Protein AF-A0AAV5U9U8-F1 (afdb_monomer)

Sequence (286 aa):
IKTISSLRPQLSTPLRLGIDYGYCTLLLTWSTPYCGYFYQDPLYDNTTREVHDLTAGGRFTAFGGRLFASEEHEGSIAKIATHSILPTYFAAYGVFIWCNSTIHRFLNSFHVKLSRKTVALQRRFLIMFIMQSLLPLLVMAPPVIMFLFALTGGYALDTGTFLISFSFWAVPIVQGSVSLSFIMSASTRATPDRSSLGRSTRSIHSTAYATVSLLTWHPSVLYLLLRHPGPLSKVKCAGYICNQTFLAAFVILPNPPFEFLLLCMHQKMVANTESRTRLSERTSKL

pLDDT: mean 70.56, std 18.64, range [29.84, 95.25]

Solvent-accessible surface area (backbone atoms only — not comparable to full-atom values): 16927 Å² total; per-residue (Å²): 139,69,85,61,52,66,81,43,83,84,60,55,69,70,60,33,49,46,59,72,44,42,58,56,51,47,49,43,60,68,31,51,76,59,74,67,46,55,43,74,47,73,65,44,42,52,53,51,30,64,79,64,70,53,63,92,84,65,89,80,84,40,69,44,65,42,63,62,60,46,97,94,38,80,49,17,50,52,53,41,42,62,71,38,50,49,51,50,48,53,50,53,51,49,54,49,53,49,51,52,52,50,52,53,48,52,68,67,66,56,84,63,90,66,53,73,68,57,54,54,51,52,53,52,52,50,52,50,53,51,48,60,61,48,46,45,54,62,52,44,41,60,43,52,53,50,48,53,48,28,64,76,68,71,47,85,53,71,76,55,51,54,55,37,52,50,34,63,63,43,37,62,46,53,44,50,49,56,54,48,54,49,53,54,60,53,59,70,67,72,69,82,86,77,78,95,86,74,78,78,71,66,61,60,58,53,54,50,53,50,53,48,60,56,56,50,74,37,73,65,39,54,48,43,50,73,74,51,75,57,96,66,54,71,67,60,50,50,52,49,52,51,52,51,52,49,51,47,48,67,62,48,60,79,50,43,72,59,54,53,50,50,48,52,53,47,50,64,60,54,76,69,60,85,72,90,69,84,76,79,94,74,87,82,91,128

InterPro domains:
  IPR019421 7TM GPCR, serpentine receptor class d (Srd) [PF10317] (79-184)

Radius of gyration: 24.59 Å; Cα contacts (8 Å, |Δi|>4): 130; chains: 1; bounding box: 67×55×79 Å

Mean predicted aligned error: 13.83 Å

Foldseek 3Di:
DCFPLVVCPPDDPVVSVCVVCVLLVVLCVQLVVLLPLWDWDVVQVVVCCVVVVDDPPDDATDTDAAQAADPVGNRHPVCSCVRRVVVSVVVVVVVVVVRLVVLVCVLVPPPPPDPPVVSVVSVVVSVLVVCLVCVLVVLQVVLVVVVVVCSVVVHDCVVSVVSNVVSVLVSVLVSLLSVLVVVVVVVVPPDDDDDDDDPDPPVVVSVVVSVCVSVCSDVVVVVCCVVPVPPDDPVNNVVVVVVSVVVCCVVDVSVPSPVVSVVVNVCSVVVPDPDPDDDDPDDDDD

Organism: NCBI:txid358040

Structure (mmCIF, N/CA/C/O backbone):
data_AF-A0AAV5U9U8-F1
#
_entry.id   AF-A0AAV5U9U8-F1
#
loop_
_atom_site.group_PDB
_atom_site.id
_atom_site.type_symbol
_atom_site.label_atom_id
_atom_site.label_alt_id
_atom_site.label_comp_id
_atom_site.label_asym_id
_atom_site.label_entity_id
_atom_site.label_seq_id
_atom_site.pdbx_PDB_ins_code
_atom_site.Cartn_x
_atom_site.Cartn_y
_atom_site.Cartn_z
_atom_site.occupancy
_atom_site.B_iso_or_equiv
_atom_site.auth_seq_id
_atom_site.auth_comp_id
_atom_site.auth_asym_id
_atom_site.auth_atom_id
_atom_site.pdbx_PDB_model_num
ATOM 1 N N . ILE A 1 1 ? -10.426 -5.683 11.384 1.00 42.97 1 ILE A N 1
ATOM 2 C CA . ILE A 1 1 ? -11.553 -5.494 10.440 1.00 42.97 1 ILE A CA 1
ATOM 3 C C . ILE A 1 1 ? -12.728 -6.281 11.007 1.00 42.97 1 ILE A C 1
ATOM 5 O O . ILE A 1 1 ? -12.621 -7.487 11.154 1.00 42.97 1 ILE A O 1
ATOM 9 N N . LYS A 1 2 ? -13.754 -5.594 11.513 1.00 44.12 2 LYS A N 1
ATOM 10 C CA . LYS A 1 2 ? -14.931 -6.196 12.178 1.00 44.12 2 LYS A CA 1
ATOM 11 C C . LYS A 1 2 ? -16.198 -5.473 11.692 1.00 44.12 2 LYS A C 1
ATOM 13 O O . LYS A 1 2 ? -17.096 -5.172 12.471 1.00 44.12 2 LYS A O 1
ATOM 18 N N . THR A 1 3 ? -16.185 -5.046 10.429 1.00 52.91 3 THR A N 1
ATOM 19 C CA . THR A 1 3 ? -16.727 -3.730 10.050 1.00 52.91 3 THR A CA 1
ATOM 20 C C . THR A 1 3 ? -18.107 -3.791 9.395 1.00 52.91 3 THR A C 1
ATOM 22 O O . THR A 1 3 ? -18.840 -2.813 9.460 1.00 52.91 3 THR A O 1
ATOM 25 N N . ILE A 1 4 ? -18.512 -4.940 8.847 1.00 54.19 4 ILE A N 1
ATOM 26 C CA . ILE A 1 4 ? -19.865 -5.147 8.289 1.00 54.19 4 ILE A CA 1
ATOM 27 C C . ILE A 1 4 ? -20.434 -6.479 8.771 1.00 54.19 4 ILE A C 1
ATOM 29 O O . ILE A 1 4 ? -21.574 -6.561 9.229 1.00 54.19 4 ILE A O 1
ATOM 33 N N . SER A 1 5 ? -19.601 -7.516 8.770 1.00 49.59 5 SER A N 1
ATOM 34 C CA . SER A 1 5 ? -19.972 -8.855 9.211 1.00 49.59 5 SER A CA 1
ATOM 35 C C . SER A 1 5 ? -20.417 -8.922 10.681 1.00 49.59 5 SER A C 1
ATOM 37 O O . SER A 1 5 ? -21.282 -9.719 11.046 1.00 49.59 5 SER A O 1
ATOM 39 N N . SER A 1 6 ? -19.894 -8.030 11.530 1.00 54.53 6 SER A N 1
ATOM 40 C CA . SER A 1 6 ? -20.273 -7.946 12.944 1.00 54.53 6 SER A CA 1
ATOM 41 C C . SER A 1 6 ? -21.634 -7.280 13.184 1.00 54.53 6 SER A C 1
ATOM 43 O O . SER A 1 6 ? -22.156 -7.398 14.290 1.00 54.53 6 SER A O 1
ATOM 45 N N . LEU A 1 7 ? -22.217 -6.609 12.181 1.00 64.00 7 LEU A N 1
ATOM 46 C CA . LEU A 1 7 ? -23.559 -6.015 12.268 1.00 64.00 7 LEU A CA 1
ATOM 47 C C . LEU A 1 7 ? -24.671 -7.054 12.065 1.00 64.00 7 LEU A C 1
ATOM 49 O O . LEU A 1 7 ? -25.819 -6.796 12.415 1.00 64.00 7 LEU A O 1
ATOM 53 N N . ARG A 1 8 ? -24.343 -8.238 11.530 1.00 78.94 8 ARG A N 1
ATOM 54 C CA . ARG A 1 8 ? -25.281 -9.354 11.353 1.00 78.94 8 ARG A CA 1
ATOM 55 C C . ARG A 1 8 ? -24.775 -10.593 12.093 1.00 78.94 8 ARG A C 1
ATOM 57 O O . ARG A 1 8 ? -24.209 -11.495 11.471 1.00 78.94 8 ARG A O 1
ATOM 64 N N . PRO A 1 9 ? -25.004 -10.682 13.418 1.00 80.69 9 PRO A N 1
ATOM 65 C CA . PRO A 1 9 ? -24.533 -11.800 14.235 1.00 80.69 9 PRO A CA 1
ATOM 66 C C . PRO A 1 9 ? -25.142 -13.159 13.845 1.00 80.69 9 PRO A C 1
ATOM 68 O O . PRO A 1 9 ? -24.692 -14.180 14.352 1.00 80.69 9 PRO A O 1
ATOM 71 N N . GLN A 1 10 ? -26.120 -13.184 12.938 1.00 92.19 10 GLN A N 1
ATOM 72 C CA . GLN A 1 10 ? -26.744 -14.400 12.415 1.00 92.19 10 GLN A CA 1
ATOM 73 C C . GLN A 1 10 ? -25.951 -15.064 11.275 1.00 92.19 10 GLN A C 1
ATOM 75 O O . GLN A 1 10 ? -26.189 -16.227 10.971 1.00 92.19 10 GLN A O 1
ATOM 80 N N . LEU A 1 11 ? -25.003 -14.366 10.634 1.00 89.94 11 LEU A N 1
ATOM 81 C CA . LEU A 1 11 ? -24.208 -14.953 9.546 1.00 89.94 11 LEU A CA 1
ATOM 82 C C . LEU A 1 11 ? -23.164 -15.931 10.098 1.00 89.94 11 LEU A C 1
ATOM 84 O O . LEU A 1 11 ? -22.545 -15.647 11.127 1.00 89.94 11 LEU A O 1
ATOM 88 N N . SER A 1 12 ? -22.908 -17.033 9.392 1.00 91.88 12 SER A N 1
ATOM 89 C CA . SER A 1 12 ? -21.844 -17.979 9.744 1.00 91.88 12 SER A CA 1
ATOM 90 C C . SER A 1 12 ? -20.456 -17.332 9.612 1.00 91.88 12 SER A C 1
ATOM 92 O O . SER A 1 12 ? -20.227 -16.490 8.743 1.00 91.88 12 SER A O 1
ATOM 94 N N . THR A 1 13 ? -19.505 -17.714 10.471 1.00 83.44 13 THR A N 1
ATOM 95 C CA . THR A 1 13 ? -18.114 -17.220 10.436 1.00 83.44 13 THR A CA 1
ATOM 96 C C . THR A 1 13 ? -17.454 -17.271 9.048 1.00 83.44 13 THR A C 1
ATOM 98 O O . THR A 1 13 ? -16.876 -16.255 8.662 1.00 83.44 13 THR A O 1
ATOM 101 N N . PRO A 1 14 ? -17.538 -18.364 8.258 1.00 88.44 14 PRO A N 1
ATOM 102 C CA . PRO A 1 14 ? -16.927 -18.387 6.926 1.00 88.44 14 PRO A CA 1
ATOM 103 C C . PRO A 1 14 ? -17.538 -17.350 5.979 1.00 88.44 14 PRO A C 1
ATOM 105 O O . PRO A 1 14 ? -16.803 -16.691 5.253 1.00 88.44 14 PRO A O 1
ATOM 108 N N . LEU A 1 15 ? -18.855 -17.126 6.035 1.00 88.06 15 LEU A N 1
ATOM 109 C CA . LEU A 1 15 ? -19.512 -16.104 5.218 1.00 88.06 15 LEU A CA 1
ATOM 110 C C . LEU A 1 15 ? -19.075 -14.689 5.621 1.00 88.06 15 LEU A C 1
ATOM 112 O O . LEU A 1 15 ? -18.884 -13.831 4.766 1.00 88.06 15 LEU A O 1
ATOM 116 N N . ARG A 1 16 ? -18.862 -14.448 6.919 1.00 80.31 16 ARG A N 1
ATOM 117 C CA . ARG A 1 16 ? -18.324 -13.176 7.425 1.00 80.31 16 ARG A CA 1
ATOM 118 C C . ARG A 1 16 ? -16.929 -12.890 6.887 1.00 80.31 16 ARG A C 1
ATOM 120 O O . ARG A 1 16 ? -16.697 -11.795 6.391 1.00 80.31 16 ARG A O 1
ATOM 127 N N . LEU A 1 17 ? -16.041 -13.882 6.948 1.00 79.69 17 LEU A N 1
ATOM 128 C CA . LEU A 1 17 ? -14.698 -13.779 6.378 1.00 79.69 17 LEU A CA 1
ATOM 129 C C . LEU A 1 17 ? -14.765 -13.604 4.856 1.00 79.69 17 LEU A C 1
ATOM 131 O O . LEU A 1 17 ? -14.063 -12.760 4.318 1.00 79.69 17 LEU A O 1
ATOM 135 N N . GLY A 1 18 ? -15.654 -14.329 4.175 1.00 86.62 18 GLY A N 1
ATOM 136 C CA . GLY A 1 18 ? -15.880 -14.181 2.738 1.00 86.62 18 GLY A CA 1
ATOM 137 C C . GLY A 1 18 ? -16.312 -12.769 2.343 1.00 86.62 18 GLY A C 1
ATOM 138 O O . GLY A 1 18 ? -15.828 -12.249 1.348 1.00 86.62 18 GLY A O 1
ATOM 139 N N . ILE A 1 19 ? -17.156 -12.108 3.139 1.00 83.81 19 ILE A N 1
ATOM 140 C CA . ILE A 1 19 ? -17.537 -10.705 2.911 1.00 83.81 19 ILE A CA 1
ATOM 141 C C . ILE A 1 19 ? -16.367 -9.763 3.219 1.00 83.81 19 ILE A C 1
ATOM 143 O O . ILE A 1 19 ? -16.067 -8.881 2.416 1.00 83.81 19 ILE A O 1
ATOM 147 N N . ASP A 1 20 ? -15.706 -9.948 4.365 1.00 76.94 20 ASP A N 1
ATOM 148 C CA . ASP A 1 20 ? -14.641 -9.052 4.823 1.00 76.94 20 ASP A CA 1
ATOM 149 C C . ASP A 1 20 ? -13.403 -9.109 3.898 1.00 76.94 20 ASP A C 1
ATOM 151 O O . ASP A 1 20 ? -12.783 -8.076 3.653 1.00 76.94 20 ASP A O 1
ATOM 155 N N . TYR A 1 21 ? -13.067 -10.282 3.344 1.00 82.12 21 TYR A N 1
ATOM 156 C CA . TYR A 1 21 ? -11.933 -10.472 2.427 1.00 82.12 21 TYR A CA 1
ATOM 157 C C . TYR A 1 21 ? -12.318 -10.488 0.947 1.00 82.12 21 TYR A C 1
ATOM 159 O O . TYR A 1 21 ? -11.464 -10.216 0.106 1.00 82.12 21 TYR A O 1
ATOM 167 N N . GLY A 1 22 ? -13.579 -10.760 0.605 1.00 87.25 22 GLY A N 1
ATOM 168 C CA . GLY A 1 22 ? -14.026 -10.874 -0.786 1.00 87.25 22 GLY A CA 1
ATOM 169 C C . GLY A 1 22 ? -13.793 -9.596 -1.583 1.00 87.25 22 GLY A C 1
ATOM 170 O O . GLY A 1 22 ? -13.413 -9.658 -2.748 1.00 87.25 22 GLY A O 1
ATOM 171 N N . TYR A 1 23 ? -13.916 -8.437 -0.933 1.00 83.94 23 TYR A N 1
ATOM 172 C CA . TYR A 1 23 ? -13.560 -7.155 -1.533 1.00 83.94 23 TYR A CA 1
ATOM 173 C C . TYR A 1 23 ? -12.066 -7.071 -1.897 1.00 83.94 23 TYR A C 1
ATOM 175 O O . TYR A 1 23 ? -11.726 -6.712 -3.021 1.00 83.94 23 TYR A O 1
ATOM 183 N N . CYS A 1 24 ? -11.167 -7.466 -0.989 1.00 81.44 24 CYS A N 1
ATOM 184 C CA . CYS A 1 24 ? -9.727 -7.504 -1.258 1.00 81.44 24 CYS A CA 1
ATOM 185 C C . CYS A 1 24 ? -9.387 -8.503 -2.373 1.00 81.44 24 CYS A C 1
ATOM 187 O O . CYS A 1 24 ? -8.605 -8.182 -3.265 1.00 81.44 24 CYS A O 1
ATOM 189 N N . THR A 1 25 ? -10.003 -9.689 -2.362 1.00 86.06 25 THR A N 1
ATOM 190 C CA . THR A 1 25 ? -9.836 -10.694 -3.421 1.00 86.06 25 THR A CA 1
ATOM 191 C C . THR A 1 25 ? -10.305 -10.168 -4.774 1.00 86.06 25 THR A C 1
ATOM 193 O O . THR A 1 25 ? -9.630 -10.397 -5.776 1.00 86.06 25 THR A O 1
ATOM 196 N N . LEU A 1 26 ? -11.415 -9.428 -4.819 1.00 89.62 26 LEU A N 1
ATOM 197 C CA . LEU A 1 26 ? -11.916 -8.805 -6.042 1.00 89.62 26 LEU A CA 1
ATOM 198 C C . LEU A 1 26 ? -10.941 -7.748 -6.575 1.00 89.62 26 LEU A C 1
ATOM 200 O O . LEU A 1 26 ? -10.617 -7.784 -7.758 1.00 89.62 26 LEU A O 1
ATOM 204 N N . LEU A 1 27 ? -10.411 -6.868 -5.718 1.00 84.94 27 LEU A N 1
ATOM 205 C CA . LEU A 1 27 ? -9.400 -5.882 -6.127 1.00 84.94 27 LEU A CA 1
ATOM 206 C C . LEU A 1 27 ? -8.096 -6.540 -6.608 1.00 84.94 27 LEU A C 1
ATOM 208 O O . LEU A 1 27 ? -7.496 -6.080 -7.581 1.00 84.94 27 LEU A O 1
ATOM 212 N N . LEU A 1 28 ? -7.660 -7.623 -5.959 1.00 84.94 28 LEU A N 1
ATOM 213 C CA . LEU A 1 28 ? -6.491 -8.394 -6.387 1.00 84.94 28 LEU A CA 1
ATOM 214 C C . LEU A 1 28 ? -6.734 -9.054 -7.748 1.00 84.94 28 LEU A C 1
ATOM 216 O O . LEU A 1 28 ? -5.913 -8.928 -8.653 1.00 84.94 28 LEU A O 1
ATOM 220 N N . THR A 1 29 ? -7.884 -9.705 -7.916 1.00 88.94 29 THR A N 1
ATOM 221 C CA . THR A 1 29 ? -8.264 -10.352 -9.180 1.00 88.94 29 THR A CA 1
ATOM 222 C C . THR A 1 29 ? -8.342 -9.321 -10.305 1.00 88.94 29 THR A C 1
ATOM 224 O O . THR A 1 29 ? -7.793 -9.548 -11.378 1.00 88.94 29 THR A O 1
ATOM 227 N N . TRP A 1 30 ? -8.924 -8.147 -10.035 1.00 90.19 30 TRP A N 1
ATOM 228 C CA . TRP A 1 30 ? -8.962 -7.013 -10.963 1.00 90.19 30 TRP A CA 1
ATOM 229 C C . TRP A 1 30 ? -7.566 -6.537 -11.376 1.00 90.19 30 TRP A C 1
ATOM 231 O O . TRP A 1 30 ? -7.348 -6.183 -12.529 1.00 90.19 30 TRP A O 1
ATOM 241 N N . SER A 1 31 ? -6.614 -6.537 -10.442 1.00 87.25 31 SER A N 1
ATOM 242 C CA . SER A 1 31 ? -5.252 -6.049 -10.684 1.00 87.25 31 SER A CA 1
ATOM 243 C C . SER A 1 31 ? -4.338 -7.085 -11.346 1.00 87.25 31 SER A C 1
ATOM 245 O O . SER A 1 31 ? -3.312 -6.730 -11.919 1.00 87.25 31 SER A O 1
ATOM 247 N N . THR A 1 32 ? -4.697 -8.369 -11.283 1.00 89.19 32 THR A N 1
ATOM 248 C CA . THR A 1 32 ? -3.859 -9.488 -11.745 1.00 89.19 32 THR A CA 1
ATOM 249 C C . THR A 1 32 ? -3.438 -9.382 -13.219 1.00 89.19 32 THR A C 1
ATOM 251 O O . THR A 1 32 ? -2.259 -9.610 -13.497 1.00 89.19 32 THR A O 1
ATOM 254 N N . PRO A 1 33 ? -4.310 -8.986 -14.171 1.00 91.12 33 PRO A N 1
ATOM 255 C CA . PRO A 1 33 ? -3.914 -8.830 -15.573 1.00 91.12 33 PRO A CA 1
ATOM 256 C C . PRO A 1 33 ? -2.782 -7.814 -15.787 1.00 91.12 33 PRO A C 1
ATOM 258 O O . PRO A 1 33 ? -2.005 -7.947 -16.729 1.00 91.12 33 PRO A O 1
ATOM 261 N N . TYR A 1 34 ? -2.649 -6.824 -14.900 1.00 87.25 34 TYR A N 1
ATOM 262 C CA . TYR A 1 34 ? -1.640 -5.771 -15.014 1.00 87.25 34 TYR A CA 1
ATOM 263 C C . TYR A 1 34 ? -0.255 -6.206 -14.518 1.00 87.25 34 TYR A C 1
ATOM 265 O O . TYR A 1 34 ? 0.740 -5.563 -14.847 1.00 87.25 34 TYR A O 1
ATOM 273 N N . CYS A 1 35 ? -0.152 -7.325 -13.791 1.00 81.69 35 CYS A N 1
ATOM 274 C CA . CYS A 1 35 ? 1.134 -7.864 -13.336 1.00 81.69 35 CYS A CA 1
ATOM 275 C C . CYS A 1 35 ? 2.045 -8.290 -14.501 1.00 81.69 35 CYS A C 1
ATOM 277 O O . CYS A 1 35 ? 3.265 -8.305 -14.352 1.00 81.69 35 CYS A O 1
ATOM 279 N N . GLY A 1 36 ? 1.463 -8.621 -15.659 1.00 85.56 36 GLY A N 1
ATOM 280 C CA . GLY A 1 36 ? 2.187 -9.040 -16.862 1.00 85.56 36 GLY A CA 1
ATOM 281 C C . GLY A 1 36 ? 2.567 -7.909 -17.820 1.00 85.56 36 GLY A C 1
ATOM 282 O O . GLY A 1 36 ? 3.037 -8.197 -18.912 1.00 85.56 36 GLY A O 1
ATOM 283 N N . TYR A 1 37 ? 2.345 -6.639 -17.463 1.00 85.75 37 TYR A N 1
ATOM 284 C CA . TYR A 1 37 ? 2.558 -5.515 -18.390 1.00 85.75 37 TYR A CA 1
ATOM 285 C C . TYR A 1 37 ? 4.031 -5.169 -18.635 1.00 85.75 37 TYR A C 1
ATOM 287 O O . TYR A 1 37 ? 4.329 -4.418 -19.563 1.00 85.75 37 TYR A O 1
ATOM 295 N N . PHE A 1 38 ? 4.949 -5.685 -17.817 1.00 88.44 38 PHE A N 1
ATOM 296 C CA . PHE A 1 38 ? 6.374 -5.499 -18.058 1.00 88.44 38 PHE A CA 1
ATOM 297 C C . PHE A 1 38 ? 6.852 -6.456 -19.138 1.00 88.44 38 PHE A C 1
ATOM 299 O O . PHE A 1 38 ? 6.604 -7.660 -19.072 1.00 88.44 38 PHE A O 1
ATOM 306 N N . TYR A 1 39 ? 7.595 -5.921 -20.093 1.00 91.69 39 TYR A N 1
ATOM 307 C CA . TYR A 1 39 ? 8.111 -6.664 -21.230 1.00 91.69 39 TYR A CA 1
ATOM 308 C C . TYR A 1 39 ? 9.620 -6.458 -21.362 1.00 91.69 39 TYR A C 1
ATOM 310 O O . TYR A 1 39 ? 10.211 -5.583 -20.721 1.00 91.69 39 TYR A O 1
ATOM 318 N N . GLN A 1 40 ? 10.250 -7.321 -22.151 1.00 94.19 40 GLN A N 1
ATOM 319 C CA . GLN A 1 40 ? 11.672 -7.238 -22.454 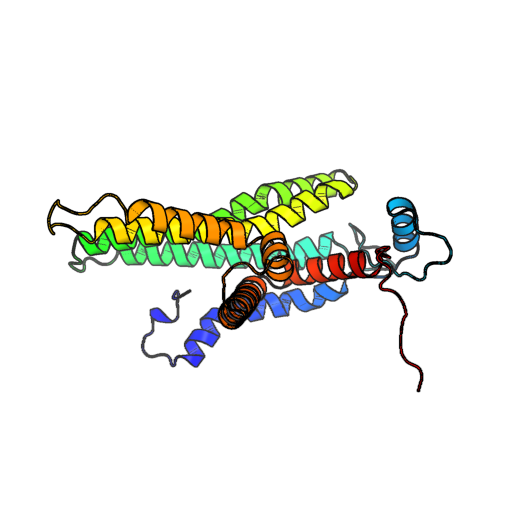1.00 94.19 40 GLN A CA 1
ATOM 320 C C . GLN A 1 40 ? 11.883 -6.351 -23.685 1.00 94.19 40 GLN A C 1
ATOM 322 O O . GLN A 1 40 ? 11.200 -6.525 -24.690 1.00 94.19 40 GLN A O 1
ATOM 327 N N . ASP A 1 41 ? 12.847 -5.437 -23.613 1.00 92.50 41 ASP A N 1
ATOM 328 C CA . ASP A 1 41 ? 13.249 -4.544 -24.705 1.00 92.50 41 ASP A CA 1
ATOM 329 C C . ASP A 1 41 ? 14.779 -4.374 -24.627 1.00 92.50 41 ASP A C 1
ATOM 331 O O . ASP A 1 41 ? 15.292 -4.148 -23.522 1.00 92.50 41 ASP A O 1
ATOM 335 N N . PRO A 1 42 ? 15.528 -4.468 -25.744 1.00 94.06 42 PRO A N 1
ATOM 336 C CA . PRO A 1 42 ? 16.971 -4.217 -25.755 1.00 94.06 42 PRO A CA 1
ATOM 337 C C . PRO A 1 42 ? 17.367 -2.860 -25.160 1.00 94.06 42 PRO A C 1
ATOM 339 O O . PRO A 1 42 ? 18.460 -2.728 -24.609 1.00 94.06 42 PRO A O 1
ATOM 342 N N . LEU A 1 43 ? 16.484 -1.856 -25.227 1.00 92.19 43 LEU A N 1
ATOM 343 C CA . LEU A 1 43 ? 16.685 -0.564 -24.576 1.00 92.19 43 LEU A CA 1
ATOM 344 C C . LEU A 1 43 ? 16.865 -0.730 -23.062 1.00 92.19 43 LEU A C 1
ATOM 346 O O . LEU A 1 43 ? 17.789 -0.156 -22.493 1.00 92.19 43 LEU A O 1
ATOM 350 N N . TYR A 1 44 ? 16.028 -1.548 -22.418 1.00 91.19 44 TYR A N 1
ATOM 351 C CA . TYR A 1 44 ? 16.121 -1.801 -20.980 1.00 91.19 44 TYR A CA 1
ATOM 352 C C . TYR A 1 44 ? 17.400 -2.549 -20.625 1.00 91.19 44 TYR A C 1
ATOM 354 O O . TYR A 1 44 ? 18.026 -2.228 -19.615 1.00 91.19 44 TYR A O 1
ATOM 362 N N . ASP A 1 45 ? 17.818 -3.503 -21.458 1.00 91.31 45 ASP A N 1
ATOM 363 C CA . ASP A 1 45 ? 19.079 -4.215 -21.259 1.00 91.31 45 ASP A CA 1
ATOM 364 C C . ASP A 1 45 ? 20.275 -3.253 -21.350 1.00 91.31 45 ASP A C 1
ATOM 366 O O . ASP A 1 45 ? 21.159 -3.275 -20.490 1.00 91.31 45 ASP A O 1
ATOM 370 N N . ASN A 1 46 ? 20.286 -2.356 -22.338 1.00 92.06 46 ASN A N 1
ATOM 371 C CA . ASN A 1 46 ? 21.355 -1.371 -22.510 1.00 92.06 46 ASN A CA 1
ATOM 372 C C . ASN A 1 46 ? 21.403 -0.363 -21.357 1.00 92.06 46 ASN A C 1
ATOM 374 O O . ASN A 1 46 ? 22.469 -0.161 -20.778 1.00 92.06 46 ASN A O 1
ATOM 378 N N . THR A 1 47 ? 20.258 0.199 -20.959 1.00 87.06 47 THR A N 1
ATOM 379 C CA . THR A 1 47 ? 20.182 1.109 -19.805 1.00 87.06 47 THR A CA 1
ATOM 380 C C . THR A 1 47 ? 20.616 0.410 -18.518 1.00 87.06 47 THR A C 1
ATOM 382 O O . THR A 1 47 ? 21.364 0.978 -17.731 1.00 87.06 47 THR A O 1
ATOM 385 N N . THR A 1 48 ? 20.216 -0.847 -18.309 1.00 86.69 48 THR A N 1
ATOM 386 C CA . THR A 1 48 ? 20.621 -1.619 -17.123 1.00 86.69 48 THR A CA 1
ATOM 387 C C . THR A 1 48 ? 22.130 -1.880 -17.119 1.00 86.69 48 THR A C 1
ATOM 389 O O . THR A 1 48 ? 22.758 -1.756 -16.070 1.00 86.69 48 THR A O 1
ATOM 392 N N . ARG A 1 49 ? 22.736 -2.200 -18.274 1.00 88.94 49 ARG A N 1
ATOM 393 C CA . ARG A 1 49 ? 24.201 -2.350 -18.404 1.00 88.94 49 ARG A CA 1
ATOM 394 C C . ARG A 1 49 ? 24.935 -1.076 -18.041 1.00 88.94 49 ARG A C 1
ATOM 396 O O . ARG A 1 49 ? 25.907 -1.152 -17.301 1.00 88.94 49 ARG A O 1
ATOM 403 N N . GLU A 1 50 ? 24.471 0.052 -18.563 1.00 88.62 50 GLU A N 1
ATOM 404 C CA . GLU A 1 50 ? 25.088 1.357 -18.343 1.00 88.62 50 GLU A CA 1
ATOM 405 C C . GLU A 1 50 ? 24.986 1.784 -16.874 1.00 88.62 50 GLU A C 1
ATOM 407 O O . GLU A 1 50 ? 25.994 2.111 -16.255 1.00 88.62 50 GLU A O 1
ATOM 412 N N . VAL A 1 51 ? 23.790 1.705 -16.284 1.00 82.88 51 VAL A N 1
ATOM 413 C CA . VAL A 1 51 ? 23.536 2.143 -14.901 1.00 82.88 51 VAL A CA 1
ATOM 414 C C . VAL A 1 51 ? 24.254 1.265 -13.872 1.00 82.88 51 VAL A C 1
ATOM 416 O O . VAL A 1 51 ? 24.702 1.765 -12.840 1.00 82.88 51 VAL A O 1
ATOM 419 N N . HIS A 1 52 ? 24.365 -0.040 -14.127 1.00 84.94 52 HIS A N 1
ATOM 420 C CA . HIS A 1 52 ? 24.963 -0.993 -13.188 1.00 84.94 52 HIS A CA 1
ATOM 421 C C . HIS A 1 52 ? 26.399 -1.408 -13.536 1.00 84.94 52 HIS A C 1
ATOM 423 O O . HIS A 1 52 ? 26.931 -2.296 -12.870 1.00 84.94 52 HIS A O 1
ATOM 429 N N . ASP A 1 53 ? 27.015 -0.791 -14.550 1.00 91.38 53 ASP A N 1
ATOM 430 C CA . ASP A 1 53 ? 28.365 -1.110 -15.044 1.00 91.38 53 ASP A CA 1
ATOM 431 C C . ASP A 1 53 ? 28.571 -2.625 -15.272 1.00 91.38 53 ASP A C 1
ATOM 433 O O . ASP A 1 53 ? 29.538 -3.251 -14.828 1.00 91.38 53 ASP A O 1
ATOM 437 N N . LEU A 1 54 ? 27.585 -3.267 -15.914 1.00 91.44 54 LEU A N 1
ATOM 438 C CA . LEU A 1 54 ? 27.594 -4.718 -16.111 1.00 91.44 54 LEU A CA 1
ATOM 439 C C . LEU A 1 54 ? 28.558 -5.106 -17.235 1.00 91.44 54 LEU A C 1
ATOM 441 O O . LEU A 1 54 ? 28.453 -4.636 -18.370 1.00 91.44 54 LEU A O 1
ATOM 445 N N . THR A 1 55 ? 29.457 -6.050 -16.945 1.00 93.00 55 THR A N 1
ATOM 446 C CA . THR A 1 55 ? 30.387 -6.587 -17.949 1.00 93.00 55 THR A CA 1
ATOM 447 C C . THR A 1 55 ? 29.654 -7.237 -19.129 1.00 93.00 55 THR A C 1
ATOM 449 O O . THR A 1 55 ? 28.647 -7.930 -18.968 1.00 93.00 55 THR A O 1
ATOM 452 N N . ALA A 1 56 ? 30.197 -7.068 -20.340 1.00 86.88 56 ALA A N 1
ATOM 453 C CA . ALA A 1 56 ? 29.553 -7.492 -21.587 1.00 86.88 56 ALA A CA 1
ATOM 454 C C . ALA A 1 56 ? 29.243 -9.004 -21.683 1.00 86.88 56 ALA A C 1
ATOM 456 O O . ALA A 1 56 ? 28.395 -9.394 -22.485 1.00 86.88 56 ALA A O 1
ATOM 457 N N . GLY A 1 57 ? 29.908 -9.840 -20.874 1.00 91.81 57 GLY A N 1
ATOM 458 C CA . GLY A 1 57 ? 29.736 -11.296 -20.852 1.00 91.81 57 GLY A CA 1
ATOM 459 C C . GLY A 1 57 ? 28.635 -11.819 -19.920 1.00 91.81 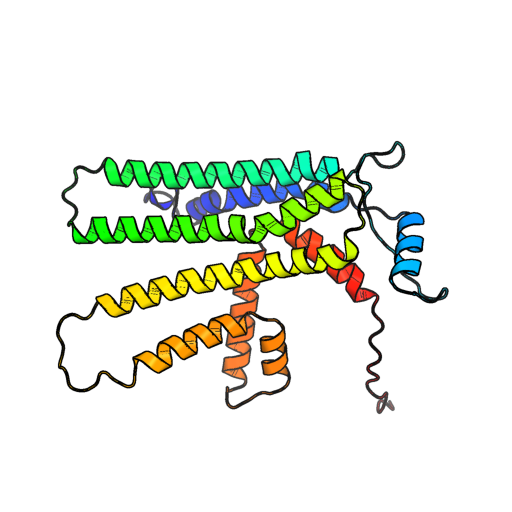57 GLY A C 1
ATOM 460 O O . GLY A 1 57 ? 28.315 -13.006 -19.983 1.00 91.81 57 GLY A O 1
ATOM 461 N N . GLY A 1 58 ? 28.048 -10.974 -19.067 1.00 90.31 58 GLY A N 1
ATOM 462 C CA . GLY A 1 58 ? 26.978 -11.381 -18.154 1.00 90.31 58 GLY A CA 1
ATOM 463 C C . GLY A 1 58 ? 25.664 -11.649 -18.891 1.00 90.31 58 GLY A C 1
ATOM 464 O O . GLY A 1 58 ? 25.171 -10.796 -19.631 1.00 90.31 58 GLY A O 1
ATOM 465 N N . ARG A 1 59 ? 25.067 -12.830 -18.683 1.00 91.38 59 ARG A N 1
ATOM 466 C CA . ARG A 1 59 ? 23.693 -13.106 -19.128 1.00 91.38 59 ARG A CA 1
ATOM 467 C C . ARG A 1 59 ? 22.724 -12.512 -18.114 1.00 91.38 59 ARG A C 1
ATOM 469 O O . ARG A 1 59 ? 22.599 -13.042 -17.017 1.00 91.38 59 ARG A O 1
ATOM 476 N N . PHE A 1 60 ? 22.018 -11.457 -18.496 1.00 91.31 60 PHE A N 1
ATOM 477 C CA . PHE A 1 60 ? 20.890 -10.932 -17.734 1.00 91.31 60 PHE A CA 1
ATOM 478 C C . PHE A 1 60 ? 19.768 -10.522 -18.694 1.00 91.31 60 PHE A C 1
ATOM 480 O O . PHE A 1 60 ? 19.979 -10.411 -19.903 1.00 91.31 60 PHE A O 1
ATOM 487 N N . THR A 1 61 ? 18.572 -10.330 -18.146 1.00 92.44 61 THR A N 1
ATOM 488 C CA . THR A 1 61 ? 17.399 -9.874 -18.892 1.00 92.44 61 THR A CA 1
ATOM 489 C C . THR A 1 61 ? 16.650 -8.847 -18.061 1.00 92.44 61 THR A C 1
ATOM 491 O O . THR A 1 61 ? 16.178 -9.160 -16.963 1.00 92.44 61 THR A O 1
ATOM 494 N N . ALA A 1 62 ? 16.547 -7.630 -18.577 1.00 90.50 62 ALA A N 1
ATOM 495 C CA . ALA A 1 62 ? 15.792 -6.547 -17.983 1.00 90.50 62 ALA A CA 1
ATOM 496 C C . ALA A 1 62 ? 14.347 -6.557 -18.495 1.00 90.50 62 ALA A C 1
ATOM 498 O O . ALA A 1 62 ? 14.066 -6.776 -19.673 1.00 90.50 62 ALA A O 1
ATOM 499 N N . PHE A 1 63 ? 13.419 -6.304 -17.576 1.00 91.62 63 PHE A N 1
ATOM 500 C CA . PHE A 1 63 ? 12.010 -6.097 -17.883 1.00 91.62 63 PHE A CA 1
ATOM 501 C C . PHE A 1 63 ? 11.645 -4.675 -17.481 1.00 91.62 63 PHE A C 1
ATOM 503 O O . PHE A 1 63 ? 11.962 -4.249 -16.370 1.00 91.62 63 PHE A O 1
ATOM 510 N N . GLY A 1 64 ? 10.964 -3.964 -18.368 1.00 88.75 64 GLY A N 1
ATOM 511 C CA . GLY A 1 64 ? 10.562 -2.582 -18.157 1.00 88.75 64 GLY A CA 1
ATOM 512 C C . GLY A 1 64 ? 9.168 -2.310 -18.702 1.00 88.75 64 GLY A C 1
ATOM 513 O O . GLY A 1 64 ? 8.468 -3.209 -19.168 1.00 88.75 64 GLY A O 1
ATOM 514 N N . GLY A 1 65 ? 8.740 -1.060 -18.580 1.00 89.12 65 GLY A N 1
ATOM 515 C CA . GLY A 1 65 ? 7.499 -0.577 -19.167 1.00 89.12 65 GLY A CA 1
ATOM 516 C C . GLY A 1 65 ? 7.671 0.867 -19.615 1.00 89.12 65 GLY A C 1
ATOM 517 O O . GLY A 1 65 ? 8.360 1.651 -18.959 1.00 89.12 65 GLY A O 1
ATOM 518 N N . ARG A 1 66 ? 7.065 1.228 -20.747 1.00 88.31 66 ARG A N 1
ATOM 519 C CA . ARG A 1 66 ? 7.053 2.611 -21.238 1.00 88.31 66 ARG A CA 1
ATOM 520 C C . ARG A 1 66 ? 5.983 3.425 -20.523 1.00 88.31 66 ARG A C 1
ATOM 522 O O . ARG A 1 66 ? 4.948 2.899 -20.108 1.00 88.31 66 ARG A O 1
ATOM 529 N N . LEU A 1 67 ? 6.231 4.728 -20.393 1.00 86.06 67 LEU A N 1
ATOM 530 C CA . LEU A 1 67 ? 5.276 5.650 -19.782 1.00 86.06 67 LEU A CA 1
ATOM 531 C C . LEU A 1 67 ? 3.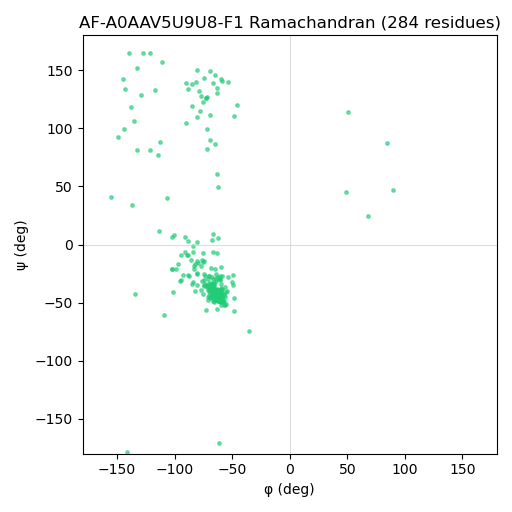942 5.657 -20.541 1.00 86.06 67 LEU A C 1
ATOM 533 O O . LEU A 1 67 ? 2.883 5.481 -19.937 1.00 86.06 67 LEU A O 1
ATOM 537 N N . PHE A 1 68 ? 4.021 5.796 -21.863 1.00 90.88 68 PHE A N 1
ATOM 538 C CA . PHE A 1 68 ? 2.891 5.762 -22.786 1.00 90.88 68 PHE A CA 1
ATOM 539 C C . PHE A 1 68 ? 2.938 4.501 -23.647 1.00 90.88 68 PHE A C 1
ATOM 541 O O . PHE A 1 68 ? 3.993 3.884 -23.795 1.00 90.88 68 PHE A O 1
ATOM 548 N N . ALA A 1 69 ? 1.780 4.103 -24.173 1.00 92.62 69 ALA A N 1
ATOM 549 C CA . ALA A 1 69 ? 1.686 2.938 -25.046 1.00 92.62 69 ALA A CA 1
ATOM 550 C C . ALA A 1 69 ? 2.378 3.228 -26.386 1.00 92.62 69 ALA A C 1
ATOM 552 O O . ALA A 1 69 ? 2.382 4.370 -26.848 1.00 92.62 69 ALA A O 1
ATOM 553 N N . SER A 1 70 ? 2.940 2.195 -27.006 1.00 93.44 70 SER A N 1
ATOM 554 C CA . SER A 1 70 ? 3.479 2.241 -28.369 1.00 93.44 70 SER A CA 1
ATOM 555 C C . SER A 1 70 ? 2.782 1.209 -29.250 1.00 93.44 70 SER A C 1
ATOM 557 O O . SER A 1 70 ? 2.146 0.296 -28.732 1.00 93.44 70 SER A O 1
ATOM 559 N N . GLU A 1 71 ? 2.921 1.318 -30.573 1.00 95.25 71 GLU A N 1
ATOM 560 C CA . GLU A 1 71 ? 2.296 0.372 -31.516 1.00 95.25 71 GLU A CA 1
ATOM 561 C C . GLU A 1 71 ? 2.704 -1.086 -31.247 1.00 95.25 71 GLU A C 1
ATOM 563 O O . GLU A 1 71 ? 1.875 -1.986 -31.321 1.00 95.25 71 GLU A O 1
ATOM 568 N N . GLU A 1 72 ? 3.958 -1.312 -30.845 1.00 94.19 72 GLU A N 1
ATOM 569 C CA . GLU A 1 72 ? 4.482 -2.642 -30.497 1.00 94.19 72 GLU A CA 1
ATOM 570 C C . GLU A 1 72 ? 3.986 -3.156 -29.134 1.00 94.19 72 GLU A C 1
ATOM 572 O O . GLU A 1 72 ? 3.929 -4.363 -28.896 1.00 94.19 72 GLU A O 1
ATOM 577 N N . HIS A 1 73 ? 3.627 -2.246 -28.222 1.00 91.31 73 HIS A N 1
ATOM 578 C CA . HIS A 1 73 ? 3.331 -2.559 -26.826 1.00 91.31 73 HIS A CA 1
ATOM 579 C C . HIS A 1 73 ? 2.190 -1.683 -26.306 1.00 91.31 73 HIS A C 1
ATOM 581 O O . HIS A 1 73 ? 2.378 -0.538 -25.890 1.00 91.31 73 HIS A O 1
ATOM 587 N N . GLU A 1 74 ? 0.988 -2.259 -26.279 1.00 92.25 74 GLU A N 1
ATOM 588 C CA . GLU A 1 74 ? -0.220 -1.585 -25.787 1.00 92.25 74 GLU A CA 1
ATOM 589 C C . GLU A 1 74 ? -0.183 -1.335 -24.262 1.00 92.25 74 GLU A C 1
ATOM 591 O O . GLU A 1 74 ? -0.907 -0.493 -23.720 1.00 92.25 74 GLU A O 1
ATOM 596 N N . GLY A 1 75 ? 0.655 -2.089 -23.546 1.00 90.12 75 GLY A N 1
ATOM 597 C CA . GLY A 1 75 ? 0.866 -1.944 -22.113 1.00 90.12 75 GLY A CA 1
ATOM 598 C C . GLY A 1 75 ? 1.724 -0.722 -21.796 1.00 90.12 75 GLY A C 1
ATOM 599 O O . GLY A 1 75 ? 2.861 -0.618 -22.244 1.00 90.12 75 GLY A O 1
ATOM 600 N N . SER A 1 76 ? 1.200 0.191 -20.980 1.00 90.19 76 SER A N 1
ATOM 601 C CA . SER A 1 76 ? 1.943 1.358 -20.505 1.00 90.19 76 SER A CA 1
ATOM 602 C C . SER A 1 76 ? 1.788 1.551 -19.006 1.00 90.19 76 SER A C 1
ATOM 604 O O . SER A 1 76 ? 0.759 1.194 -18.422 1.00 90.19 76 SER A O 1
ATOM 606 N N . ILE A 1 77 ? 2.795 2.154 -18.377 1.00 86.56 77 ILE A N 1
ATOM 607 C CA . ILE A 1 77 ? 2.763 2.492 -16.950 1.00 86.56 77 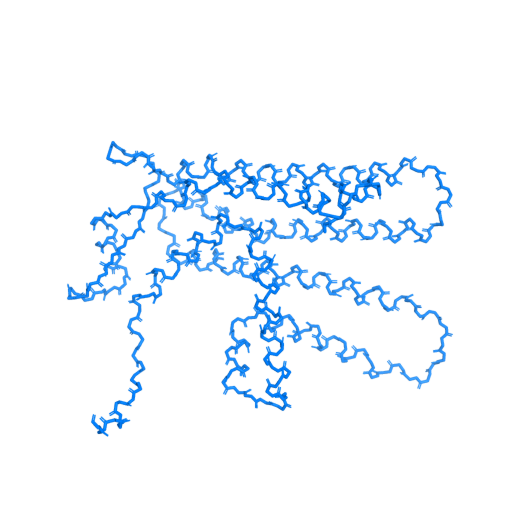ILE A CA 1
ATOM 608 C C . ILE A 1 77 ? 1.590 3.434 -16.655 1.00 86.56 77 ILE A C 1
ATOM 610 O O . ILE A 1 77 ? 0.907 3.255 -15.646 1.00 86.56 77 ILE A O 1
ATOM 614 N N . ALA A 1 78 ? 1.280 4.370 -17.559 1.00 86.56 78 ALA A N 1
ATOM 615 C CA . ALA A 1 78 ? 0.103 5.224 -17.434 1.00 86.56 78 ALA A CA 1
ATOM 616 C C . ALA A 1 78 ? -1.208 4.417 -17.419 1.00 86.56 78 ALA A C 1
ATOM 618 O O . ALA A 1 78 ? -2.087 4.695 -16.601 1.00 86.56 78 ALA A O 1
ATOM 619 N N . LYS A 1 79 ? -1.342 3.384 -18.265 1.00 90.38 79 LYS A N 1
ATOM 620 C CA . LYS A 1 79 ? -2.523 2.502 -18.295 1.00 90.38 79 LYS A CA 1
ATOM 621 C C . LYS A 1 79 ? -2.640 1.674 -17.012 1.00 90.38 79 LYS A C 1
ATOM 623 O O . LYS A 1 79 ? -3.729 1.586 -16.454 1.00 90.38 79 LYS A O 1
ATOM 628 N N . ILE A 1 80 ? -1.533 1.144 -16.482 1.00 89.38 80 ILE A N 1
ATOM 629 C CA . ILE A 1 80 ? -1.516 0.454 -15.175 1.00 89.38 80 ILE A CA 1
ATOM 630 C C . ILE A 1 80 ? -1.953 1.413 -14.061 1.00 89.38 80 ILE A C 1
ATOM 632 O O . ILE A 1 80 ? -2.811 1.075 -13.242 1.00 89.38 80 ILE A O 1
ATOM 636 N N . ALA A 1 81 ? -1.400 2.627 -14.037 1.00 85.94 81 ALA A N 1
ATOM 637 C CA . ALA A 1 81 ? -1.729 3.625 -13.028 1.00 85.94 81 ALA A CA 1
ATOM 638 C C . ALA A 1 81 ? -3.216 4.006 -13.063 1.00 85.94 81 ALA A C 1
ATOM 640 O O . ALA A 1 81 ? -3.867 4.039 -12.021 1.00 85.94 81 ALA A O 1
ATOM 641 N N . THR A 1 82 ? -3.770 4.241 -14.251 1.00 88.12 82 THR A N 1
ATOM 642 C CA . THR A 1 82 ? -5.150 4.719 -14.434 1.00 88.12 82 THR A CA 1
ATOM 643 C C . THR A 1 82 ? -6.211 3.626 -14.342 1.00 88.12 82 THR A C 1
ATOM 645 O O . THR A 1 82 ? -7.287 3.895 -13.814 1.00 88.12 82 THR A O 1
ATOM 648 N N . HIS A 1 83 ? -5.932 2.400 -14.795 1.00 90.06 83 HIS A N 1
ATOM 649 C CA . HIS A 1 83 ? -6.919 1.310 -14.820 1.00 90.06 83 HIS A CA 1
ATOM 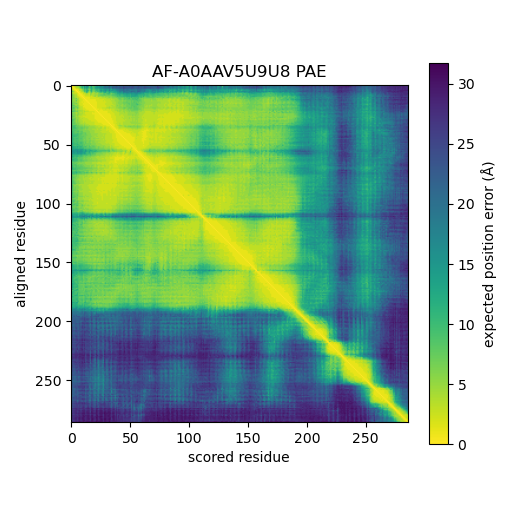650 C C . HIS A 1 83 ? -6.764 0.285 -13.686 1.00 90.06 83 HIS A C 1
ATOM 652 O O . HIS A 1 83 ? -7.732 -0.406 -13.353 1.00 90.06 83 HIS A O 1
ATOM 658 N N . SER A 1 84 ? -5.585 0.193 -13.065 1.00 88.69 84 SER A N 1
ATOM 659 C CA . SER A 1 84 ? -5.336 -0.719 -11.942 1.00 88.69 84 SER A CA 1
ATOM 660 C C . SER A 1 84 ? -5.176 0.038 -10.629 1.00 88.69 84 SER A C 1
ATOM 662 O O . SER A 1 84 ? -5.961 -0.156 -9.701 1.00 88.69 84 SER A O 1
ATOM 664 N N . ILE A 1 85 ? -4.179 0.920 -10.532 1.00 83.94 85 ILE A N 1
ATOM 665 C CA . ILE A 1 85 ? -3.775 1.505 -9.245 1.00 83.94 85 ILE A CA 1
ATOM 666 C C . ILE A 1 85 ? -4.812 2.516 -8.752 1.00 83.94 85 ILE A C 1
ATOM 668 O O . ILE A 1 85 ? -5.347 2.352 -7.660 1.00 83.94 85 ILE A O 1
ATOM 672 N N . LEU A 1 86 ? -5.144 3.536 -9.547 1.00 84.69 86 LEU A N 1
ATOM 673 C CA . LEU A 1 86 ? -6.083 4.580 -9.133 1.00 84.69 86 LEU A CA 1
ATOM 674 C C . LEU A 1 86 ? -7.467 4.016 -8.768 1.00 84.69 86 LEU A C 1
ATOM 676 O O . LEU A 1 86 ? -7.948 4.349 -7.685 1.00 84.69 86 LEU A O 1
ATOM 680 N N . PRO A 1 87 ? -8.108 3.137 -9.566 1.00 87.81 87 PRO A N 1
ATOM 681 C CA . PRO A 1 87 ? -9.435 2.625 -9.232 1.00 87.81 87 PRO A CA 1
ATOM 682 C C . PRO A 1 87 ? -9.442 1.792 -7.951 1.00 87.81 87 PRO A C 1
ATOM 684 O O . PRO A 1 87 ? -10.314 1.981 -7.105 1.00 87.81 87 PRO A O 1
ATOM 687 N N . THR A 1 88 ? -8.454 0.910 -7.771 1.00 84.38 88 THR A N 1
ATOM 688 C CA . THR A 1 88 ? -8.350 0.085 -6.555 1.00 84.38 88 THR A CA 1
ATOM 689 C C . THR A 1 88 ? -8.090 0.946 -5.322 1.00 84.38 88 THR A C 1
ATOM 691 O O . THR A 1 88 ? -8.699 0.721 -4.273 1.00 84.38 88 THR A O 1
ATOM 694 N N . TYR A 1 89 ? -7.277 1.994 -5.469 1.00 82.69 89 TYR A N 1
ATOM 695 C CA . TYR A 1 89 ? -7.018 2.983 -4.432 1.00 82.69 89 TYR A CA 1
ATOM 696 C C . TYR A 1 89 ? -8.285 3.757 -4.051 1.00 82.69 89 TYR A C 1
ATOM 698 O O . TYR A 1 89 ? -8.703 3.734 -2.893 1.00 82.69 89 TYR A O 1
ATOM 706 N N . PHE A 1 90 ? -8.958 4.384 -5.021 1.00 86.25 90 PHE A N 1
ATOM 707 C CA . PHE A 1 90 ? -10.203 5.121 -4.787 1.00 86.25 90 PHE A CA 1
ATOM 708 C C . PHE A 1 90 ? -11.276 4.246 -4.150 1.00 86.25 90 PHE A C 1
ATOM 710 O O . PHE A 1 90 ? -11.932 4.672 -3.199 1.00 86.25 90 PHE A O 1
ATOM 717 N N . ALA A 1 91 ? -11.431 3.013 -4.629 1.00 86.31 91 ALA A N 1
ATOM 718 C CA . ALA A 1 91 ? -12.401 2.086 -4.080 1.00 86.31 91 ALA A CA 1
ATOM 719 C C . ALA A 1 91 ? -12.067 1.747 -2.613 1.00 86.31 91 ALA A C 1
ATOM 721 O O . ALA A 1 91 ? -12.943 1.818 -1.748 1.00 86.31 91 ALA A O 1
ATOM 722 N N . ALA A 1 92 ? -10.802 1.439 -2.294 1.00 82.12 92 ALA A N 1
ATOM 723 C CA . ALA A 1 92 ? -10.371 1.138 -0.926 1.00 82.12 92 ALA A CA 1
ATOM 724 C C . ALA A 1 92 ? -10.634 2.308 0.040 1.00 82.12 92 ALA A C 1
ATOM 726 O O . ALA A 1 92 ? -11.207 2.107 1.117 1.00 82.12 92 ALA A O 1
ATOM 727 N N . TYR A 1 93 ? -10.302 3.540 -0.359 1.00 81.75 93 TYR A N 1
ATOM 728 C CA . TYR A 1 93 ? -10.587 4.727 0.453 1.00 81.75 93 TYR A CA 1
ATOM 729 C C . TYR A 1 93 ? -12.079 5.054 0.526 1.00 81.75 93 TYR A C 1
ATOM 731 O O . TYR A 1 93 ? -12.549 5.496 1.574 1.00 81.75 93 TYR A O 1
ATOM 739 N N . GLY A 1 94 ? -12.847 4.782 -0.529 1.00 85.31 94 GLY A N 1
ATOM 740 C CA . GLY A 1 94 ? -14.304 4.895 -0.516 1.00 85.31 94 GLY A CA 1
ATOM 741 C C . GLY A 1 94 ? -14.930 3.986 0.542 1.00 85.31 94 GLY A C 1
ATOM 742 O O . GLY A 1 94 ? -15.707 4.453 1.379 1.00 85.31 94 GLY A O 1
ATOM 743 N N . VAL A 1 95 ? -14.524 2.712 0.581 1.00 82.25 95 VAL A N 1
ATOM 744 C CA . VAL A 1 95 ? -14.950 1.754 1.616 1.00 82.25 95 VAL A CA 1
ATOM 745 C C . VAL A 1 95 ? -14.523 2.223 3.005 1.00 82.25 95 VAL A C 1
ATOM 747 O O . VAL A 1 95 ? -15.323 2.171 3.942 1.00 82.25 95 VAL A O 1
ATOM 750 N N . PHE A 1 96 ? -13.297 2.728 3.156 1.00 81.31 96 PHE A N 1
ATOM 751 C CA . PHE A 1 96 ? -12.816 3.278 4.422 1.00 81.31 96 PHE A CA 1
ATOM 752 C C . PHE A 1 96 ? -13.669 4.464 4.904 1.00 81.31 96 PHE A C 1
ATOM 754 O O . PHE A 1 96 ? -14.154 4.452 6.040 1.00 81.31 96 PHE A O 1
ATOM 761 N N . ILE A 1 97 ? -13.897 5.474 4.060 1.00 84.50 97 ILE A N 1
ATOM 762 C CA . ILE A 1 97 ? -14.703 6.660 4.391 1.00 84.50 97 ILE A CA 1
ATOM 763 C C . ILE A 1 97 ? -16.134 6.248 4.738 1.00 84.50 97 ILE A C 1
ATOM 765 O O . ILE A 1 97 ? -16.688 6.719 5.738 1.00 84.50 97 ILE A O 1
ATOM 769 N N . TRP A 1 98 ? -16.719 5.328 3.969 1.00 85.94 98 TRP A N 1
ATOM 770 C CA . TRP A 1 98 ? -18.045 4.788 4.245 1.00 85.94 98 TRP A CA 1
ATOM 771 C C . TRP A 1 98 ? -18.084 4.072 5.603 1.00 85.94 98 TRP A C 1
ATOM 773 O O . TRP A 1 98 ? -18.944 4.384 6.434 1.00 85.94 98 TRP A O 1
ATOM 783 N N . CYS A 1 99 ? -17.135 3.182 5.899 1.00 80.69 99 CYS A N 1
ATOM 784 C CA . CYS A 1 99 ? -17.070 2.484 7.185 1.00 80.69 99 CYS A CA 1
ATOM 785 C C . CYS A 1 99 ? -16.998 3.467 8.363 1.00 80.69 99 CYS A C 1
ATOM 787 O O . CYS A 1 99 ? -17.790 3.363 9.301 1.00 80.69 99 CYS A O 1
ATOM 789 N N . ASN A 1 100 ? -16.109 4.462 8.299 1.00 79.94 100 ASN A N 1
ATOM 790 C CA . ASN A 1 100 ? -15.973 5.470 9.356 1.00 79.94 100 ASN A CA 1
ATOM 791 C C . ASN A 1 100 ? -17.234 6.312 9.520 1.00 79.94 100 ASN A C 1
ATOM 793 O O . ASN A 1 100 ? -17.689 6.527 10.643 1.00 79.94 100 ASN A O 1
ATOM 797 N N . SER A 1 101 ? -17.830 6.744 8.410 1.00 86.44 101 SER A N 1
ATOM 798 C CA . SER A 1 101 ? -19.069 7.523 8.420 1.00 86.44 101 SER A CA 1
ATOM 799 C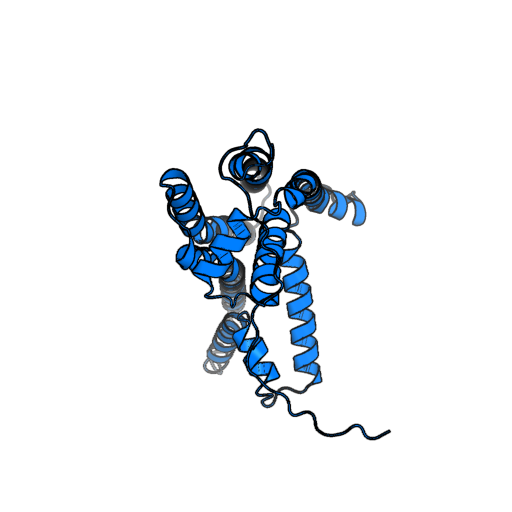 C . SER A 1 101 ? -20.223 6.725 9.022 1.00 86.44 101 SER A C 1
ATOM 801 O O . SER A 1 101 ? -21.007 7.261 9.803 1.00 86.44 101 SER A O 1
ATOM 803 N N . THR A 1 102 ? -20.303 5.430 8.711 1.00 82.00 102 THR A N 1
ATOM 804 C CA . THR A 1 102 ? -21.318 4.520 9.257 1.00 82.00 102 THR A CA 1
ATOM 805 C C . THR A 1 102 ? -21.130 4.327 10.753 1.00 82.00 102 THR A C 1
ATOM 807 O O . THR A 1 102 ? -22.091 4.484 11.501 1.00 82.00 102 THR A O 1
ATOM 810 N N . ILE A 1 103 ? -19.902 4.061 11.211 1.00 79.00 103 ILE A N 1
ATOM 811 C CA . ILE A 1 103 ? -19.596 3.925 12.642 1.00 79.00 103 ILE A CA 1
ATOM 812 C C . ILE A 1 103 ? -19.914 5.229 13.379 1.00 79.00 103 ILE A C 1
ATOM 814 O O . ILE A 1 103 ? -20.545 5.198 14.431 1.00 79.00 103 ILE A O 1
ATOM 818 N N . HIS A 1 104 ? -19.534 6.378 12.822 1.00 84.19 104 HIS A N 1
ATOM 819 C CA . HIS A 1 104 ? -19.819 7.679 13.418 1.00 84.19 104 HIS A CA 1
ATOM 820 C C . HIS A 1 104 ? -21.329 7.945 13.533 1.00 84.19 104 HIS A C 1
ATOM 822 O O . HIS A 1 104 ? -21.805 8.336 14.598 1.00 84.19 104 HIS A O 1
ATOM 828 N N . ARG A 1 105 ? -22.102 7.677 12.469 1.00 87.19 105 ARG A N 1
ATOM 829 C CA . ARG A 1 105 ? -23.571 7.783 12.490 1.00 87.19 105 ARG A CA 1
ATOM 830 C C . ARG A 1 105 ? -24.184 6.843 13.521 1.00 87.19 105 ARG A C 1
ATOM 832 O O . ARG A 1 105 ? -25.009 7.289 14.305 1.00 87.19 105 ARG A O 1
ATOM 839 N N . PHE A 1 106 ? -23.732 5.591 13.559 1.00 81.56 106 PHE A N 1
ATOM 840 C CA . PHE A 1 106 ? -24.183 4.584 14.517 1.00 81.56 106 PHE A CA 1
ATOM 841 C C . PHE A 1 106 ? -23.938 5.055 15.958 1.00 81.56 106 PHE A C 1
ATOM 843 O O . PHE A 1 106 ? -24.859 5.073 16.763 1.00 81.56 106 PHE A O 1
ATOM 850 N N . LEU A 1 107 ? -22.734 5.541 16.277 1.00 78.94 107 LEU A N 1
ATOM 851 C CA . LEU A 1 107 ? -22.406 6.063 17.610 1.00 78.94 107 LEU A CA 1
ATOM 852 C C . LEU A 1 107 ? -23.256 7.275 18.023 1.00 78.94 107 LEU A C 1
ATOM 854 O O . LEU A 1 107 ? -23.486 7.459 19.216 1.00 78.94 107 LEU A O 1
ATOM 858 N N . ASN A 1 108 ? -23.726 8.079 17.067 1.00 85.00 108 ASN A N 1
ATOM 859 C CA . ASN A 1 108 ? -24.587 9.232 17.338 1.00 85.00 108 ASN A CA 1
ATOM 860 C C . ASN A 1 108 ? -26.085 8.879 17.355 1.00 85.00 108 ASN A C 1
ATOM 862 O O . ASN A 1 108 ? -26.859 9.568 18.014 1.00 85.00 108 ASN A O 1
ATOM 866 N N . SER A 1 109 ? -26.511 7.822 16.653 1.00 84.50 109 SER A N 1
ATOM 867 C CA . SER A 1 109 ? -27.925 7.445 16.542 1.00 84.50 109 SER A CA 1
ATOM 868 C C . SER A 1 109 ? -28.447 6.674 17.753 1.00 84.50 109 SER A C 1
ATOM 870 O O . SER A 1 109 ? -29.646 6.715 18.026 1.00 84.50 109 SER A O 1
ATOM 872 N N . PHE A 1 110 ? -27.591 5.980 18.512 1.00 70.88 110 PHE A N 1
ATOM 873 C CA . PHE A 1 110 ? -28.040 5.329 19.744 1.00 70.88 110 PHE A CA 1
ATOM 874 C C . PHE A 1 110 ? -28.323 6.363 20.835 1.00 70.88 110 PHE A C 1
ATOM 876 O O . PHE A 1 110 ? -27.443 6.752 21.593 1.00 70.88 110 PHE A O 1
ATOM 883 N N . HIS A 1 111 ? -29.604 6.691 20.999 1.00 63.50 111 HIS A N 1
ATOM 884 C CA . HIS A 1 111 ? -30.161 7.210 22.256 1.00 63.50 111 HIS A CA 1
ATOM 885 C C . HIS A 1 111 ? -30.155 6.163 23.388 1.00 63.50 111 HIS A C 1
ATOM 887 O O . HIS A 1 111 ? -30.661 6.404 24.484 1.00 63.50 111 HIS A O 1
ATOM 893 N N . VAL A 1 112 ? -29.599 4.973 23.139 1.00 56.56 112 VAL A N 1
ATOM 894 C CA . VAL A 1 112 ? -29.438 3.938 24.156 1.00 56.56 112 VAL A CA 1
ATOM 895 C C . VAL A 1 112 ? -28.507 4.471 25.236 1.00 56.56 112 VAL A C 1
ATOM 897 O O . VAL A 1 112 ? -27.430 4.985 24.935 1.00 56.56 112 VAL A O 1
ATOM 900 N N . LYS A 1 113 ? -28.943 4.339 26.495 1.00 76.19 113 LYS A N 1
ATOM 901 C CA . LYS A 1 113 ? -28.250 4.747 27.726 1.00 76.19 113 LYS A CA 1
ATOM 902 C C . LYS A 1 113 ? -26.929 3.980 27.926 1.00 76.19 113 LYS A C 1
ATOM 904 O O . LYS A 1 113 ? -26.756 3.260 28.905 1.00 76.19 113 LYS A O 1
ATOM 909 N N . LEU A 1 114 ? -25.983 4.099 27.000 1.00 78.31 114 LEU A N 1
ATOM 910 C CA . LEU A 1 114 ? -24.614 3.663 27.214 1.00 78.31 114 LEU A CA 1
ATOM 911 C C . LEU A 1 114 ? -23.993 4.557 28.284 1.00 78.31 114 LEU A C 1
ATOM 913 O O . LEU A 1 114 ? -24.177 5.775 28.302 1.00 78.31 114 LEU A O 1
ATOM 917 N N . SER A 1 115 ? -23.226 3.943 29.180 1.00 85.19 115 SER A N 1
ATOM 918 C CA . SER A 1 115 ? -22.422 4.684 30.146 1.00 85.19 115 SER A CA 1
ATOM 919 C C . SER A 1 115 ? -21.528 5.695 29.420 1.00 85.19 115 SER A C 1
ATOM 921 O O . SER A 1 115 ? -20.909 5.370 28.401 1.00 85.19 115 SER A O 1
ATOM 923 N N . ARG A 1 116 ? -21.386 6.902 29.989 1.00 84.94 116 ARG A N 1
ATOM 924 C CA . ARG A 1 116 ? -20.443 7.932 29.507 1.00 84.94 116 ARG A CA 1
ATOM 925 C C . ARG A 1 116 ? -19.031 7.360 29.308 1.00 84.94 116 ARG A C 1
ATOM 927 O O . ARG A 1 116 ? -18.328 7.759 28.381 1.00 84.94 116 ARG A O 1
ATOM 934 N N . LYS A 1 117 ? -18.641 6.376 30.130 1.00 83.94 117 LYS A N 1
ATOM 935 C CA . LYS A 1 117 ? -17.358 5.665 30.027 1.00 83.94 117 LYS A CA 1
ATOM 936 C C . LYS A 1 117 ? -17.248 4.849 28.734 1.00 83.94 117 LYS A C 1
ATOM 938 O O . LYS A 1 117 ? -16.210 4.905 28.078 1.00 83.94 117 LYS A O 1
ATOM 943 N N . THR A 1 118 ? -18.302 4.130 28.346 1.00 81.44 118 THR A N 1
ATOM 944 C CA . THR A 1 118 ? -18.320 3.319 27.117 1.00 81.44 118 THR A CA 1
ATOM 945 C C . THR A 1 118 ? -18.252 4.198 25.874 1.00 81.44 118 THR A C 1
ATOM 947 O O . THR A 1 118 ? -17.444 3.930 24.988 1.00 81.44 118 THR A O 1
ATOM 950 N N . VAL A 1 119 ? -19.017 5.295 25.843 1.00 82.12 119 VAL A N 1
ATOM 951 C CA . VAL A 1 119 ? -19.000 6.247 24.718 1.00 82.12 119 VAL A CA 1
ATOM 952 C C . VAL A 1 119 ? -17.617 6.885 24.556 1.00 82.12 119 VAL A C 1
ATOM 954 O O . VAL A 1 119 ? -17.088 6.958 23.447 1.00 82.12 119 VAL A O 1
ATOM 957 N N . ALA A 1 120 ? -16.981 7.293 25.660 1.00 83.19 120 ALA A N 1
ATOM 958 C CA . ALA A 1 120 ? -15.626 7.840 25.625 1.00 83.19 120 ALA A CA 1
ATOM 959 C C . ALA A 1 120 ? -14.593 6.820 25.108 1.00 83.19 120 ALA A C 1
ATOM 961 O O . ALA A 1 120 ? -13.696 7.184 24.344 1.00 83.19 120 ALA A O 1
ATOM 962 N N . LEU A 1 121 ? -14.722 5.545 25.490 1.00 80.62 121 LEU A N 1
ATOM 963 C CA . LEU A 1 121 ? -13.856 4.472 24.998 1.00 80.62 121 LEU A CA 1
ATOM 964 C C . LEU A 1 121 ? -14.057 4.230 23.494 1.00 80.62 121 LEU A C 1
ATOM 966 O O . LEU A 1 121 ? -13.077 4.154 22.756 1.00 80.62 121 LEU A O 1
ATOM 970 N N . GLN A 1 122 ? -15.308 4.173 23.030 1.00 80.75 122 GLN A N 1
ATOM 971 C CA . GLN A 1 122 ? -15.642 3.984 21.615 1.00 80.75 122 GLN A CA 1
ATOM 972 C C . GLN A 1 122 ? -15.133 5.134 20.740 1.00 80.75 122 GLN A C 1
ATOM 974 O O . GLN A 1 122 ? -14.544 4.882 19.691 1.00 80.75 122 GLN A O 1
ATOM 979 N N . ARG A 1 123 ? -15.272 6.391 21.185 1.00 83.81 123 ARG A N 1
ATOM 980 C CA . ARG A 1 123 ? -14.719 7.555 20.468 1.00 83.81 123 ARG A CA 1
ATOM 981 C C . ARG A 1 123 ? -13.200 7.478 20.327 1.00 83.81 123 ARG A C 1
ATOM 983 O O . ARG A 1 123 ? -12.674 7.729 19.250 1.00 83.81 123 ARG A O 1
ATOM 990 N N . ARG A 1 124 ? -12.489 7.087 21.390 1.00 82.50 124 ARG A N 1
ATOM 991 C CA . ARG A 1 124 ? -11.028 6.902 21.343 1.00 82.50 124 ARG A CA 1
ATOM 992 C C . ARG A 1 124 ? -10.618 5.782 20.394 1.00 82.50 124 ARG A C 1
ATOM 994 O O . ARG A 1 124 ? -9.645 5.936 19.666 1.00 82.50 124 ARG A O 1
ATOM 1001 N N . PHE A 1 125 ? -11.366 4.683 20.395 1.00 79.50 125 PHE A N 1
ATOM 1002 C CA . PHE A 1 125 ? -11.142 3.584 19.465 1.00 79.50 125 PHE A CA 1
ATOM 1003 C C . PHE A 1 125 ? -11.349 4.024 18.008 1.00 79.50 125 PHE A C 1
ATOM 1005 O O . PHE A 1 125 ? -10.509 3.726 17.166 1.00 79.50 125 PHE A O 1
ATOM 1012 N N . LEU A 1 126 ? -12.405 4.794 17.722 1.00 80.69 126 LEU A N 1
ATOM 1013 C CA . LEU A 1 126 ? -12.649 5.346 16.386 1.00 80.69 126 LEU A CA 1
ATOM 1014 C C . LEU A 1 126 ? -11.514 6.276 15.934 1.00 80.69 126 LEU A C 1
ATOM 1016 O O . LEU A 1 126 ? -11.021 6.130 14.823 1.00 80.69 126 LEU A O 1
ATOM 1020 N N . ILE A 1 127 ? -11.055 7.186 16.800 1.00 83.94 127 ILE A N 1
ATOM 1021 C CA . ILE A 1 127 ? -9.925 8.079 16.488 1.00 83.94 127 ILE A CA 1
ATOM 1022 C C . ILE A 1 127 ? -8.662 7.268 16.180 1.00 83.94 127 ILE A C 1
ATOM 1024 O O . ILE A 1 127 ? -7.982 7.552 15.199 1.00 83.94 127 ILE A O 1
ATOM 1028 N N . MET A 1 128 ? -8.359 6.239 16.976 1.00 81.88 128 MET A N 1
ATOM 1029 C CA . MET A 1 128 ? -7.218 5.357 16.715 1.00 81.88 128 MET A CA 1
ATOM 1030 C C . MET A 1 128 ? -7.340 4.666 15.354 1.00 81.88 128 MET A C 1
ATOM 1032 O O . MET A 1 128 ? -6.376 4.639 14.598 1.00 81.88 128 MET A O 1
ATOM 1036 N N . PHE A 1 129 ? -8.519 4.130 15.038 1.00 78.56 129 PHE A N 1
ATOM 1037 C CA . PHE A 1 129 ? -8.769 3.451 13.771 1.00 78.56 129 PHE A CA 1
ATOM 1038 C C . PHE A 1 129 ? -8.584 4.392 12.572 1.00 78.56 129 PHE A C 1
ATOM 1040 O O . PHE A 1 129 ? -7.942 4.025 11.585 1.00 78.56 129 PHE A O 1
ATOM 1047 N N . ILE A 1 130 ? -9.083 5.628 12.684 1.00 83.25 130 ILE A N 1
ATOM 1048 C CA . ILE A 1 130 ? -8.876 6.677 11.680 1.00 83.25 130 ILE A CA 1
ATOM 1049 C C . ILE A 1 130 ? -7.380 6.966 11.523 1.00 83.25 130 ILE A C 1
ATOM 1051 O O . ILE A 1 130 ? -6.877 6.946 10.403 1.00 83.25 130 ILE A O 1
ATOM 1055 N N . MET A 1 131 ? -6.652 7.160 12.625 1.00 79.94 131 MET A N 1
ATOM 1056 C CA . MET A 1 131 ? -5.212 7.434 12.590 1.00 79.94 131 MET A CA 1
ATOM 1057 C C . MET A 1 131 ? -4.420 6.288 11.954 1.00 79.94 131 MET A C 1
ATOM 1059 O O . MET A 1 131 ? -3.602 6.535 11.077 1.00 79.94 131 MET A O 1
ATOM 1063 N N . GLN A 1 132 ? -4.695 5.033 12.319 1.00 77.38 132 GLN A N 1
ATOM 1064 C CA . GLN A 1 132 ? -4.029 3.857 11.737 1.00 77.38 132 GLN A CA 1
ATOM 1065 C C . GLN A 1 132 ? -4.236 3.722 10.226 1.00 77.38 132 GLN A C 1
ATOM 1067 O O . GLN A 1 132 ? -3.398 3.130 9.545 1.00 77.38 132 GLN A O 1
ATOM 1072 N N . SER A 1 133 ? -5.342 4.255 9.713 1.00 78.31 133 SER A N 1
ATOM 1073 C CA . SER A 1 133 ? -5.708 4.151 8.301 1.00 78.31 133 SER A CA 1
ATOM 1074 C C . SER A 1 133 ? -5.273 5.369 7.480 1.00 78.31 133 SER A C 1
ATOM 1076 O O . SER A 1 133 ? -4.934 5.229 6.309 1.00 78.31 133 SER A O 1
ATOM 1078 N N . LEU A 1 134 ? -5.236 6.562 8.084 1.00 82.62 134 LEU A N 1
ATOM 1079 C CA . LEU A 1 134 ? -4.725 7.783 7.447 1.00 82.62 134 LEU A CA 1
ATOM 1080 C C . LEU A 1 134 ? -3.199 7.872 7.479 1.00 82.62 134 LEU A C 1
ATOM 1082 O O . LEU A 1 134 ? -2.599 8.546 6.649 1.00 82.62 134 LEU A O 1
ATOM 1086 N N . LEU A 1 135 ? -2.547 7.210 8.427 1.00 83.06 135 LEU A N 1
ATOM 1087 C CA . LEU A 1 135 ? -1.103 7.304 8.561 1.00 83.06 135 LEU A CA 1
ATOM 1088 C C . LEU A 1 135 ? -0.330 6.676 7.384 1.00 83.06 135 LEU A C 1
ATOM 1090 O O . LEU A 1 135 ? 0.593 7.326 6.902 1.00 83.06 135 LEU A O 1
ATOM 1094 N N . PRO A 1 136 ? -0.702 5.493 6.853 1.00 80.12 136 PRO A N 1
ATOM 1095 C CA . PRO A 1 136 ? -0.118 4.977 5.617 1.00 80.12 136 PRO A CA 1
ATOM 1096 C C . PRO A 1 136 ? -0.245 5.961 4.458 1.00 80.12 136 PRO A C 1
ATOM 1098 O O . PRO A 1 136 ? 0.719 6.160 3.736 1.00 80.12 136 PRO A O 1
ATOM 1101 N N . LEU A 1 137 ? -1.397 6.631 4.323 1.00 81.25 137 LEU A N 1
ATOM 1102 C CA . LEU A 1 137 ? -1.610 7.657 3.299 1.00 81.25 137 LEU A CA 1
ATOM 1103 C C . LEU A 1 137 ? -0.591 8.791 3.442 1.00 81.25 137 LEU A C 1
ATOM 1105 O O . LEU A 1 137 ? 0.022 9.197 2.462 1.00 81.25 137 LEU A O 1
ATOM 1109 N N . LEU A 1 138 ? -0.384 9.272 4.670 1.00 83.56 138 LEU A N 1
ATOM 1110 C CA . LEU A 1 138 ? 0.568 10.342 4.954 1.00 83.56 138 LEU A CA 1
ATOM 1111 C C . LEU A 1 138 ? 2.018 9.918 4.671 1.00 83.56 138 LEU A C 1
ATOM 1113 O O . LEU A 1 138 ? 2.771 10.687 4.086 1.00 83.56 138 LEU A O 1
ATOM 1117 N N . VAL A 1 139 ? 2.400 8.696 5.054 1.00 83.94 139 VAL A N 1
ATOM 1118 C CA . VAL A 1 139 ? 3.750 8.144 4.824 1.00 83.94 139 VAL A CA 1
ATOM 1119 C C . VAL A 1 139 ? 4.001 7.864 3.338 1.00 83.94 139 VAL A C 1
ATOM 1121 O O . VAL A 1 139 ? 5.118 8.042 2.853 1.00 83.94 139 VAL A O 1
ATOM 1124 N N . MET A 1 140 ? 2.958 7.466 2.609 1.00 82.06 140 MET A N 1
ATOM 1125 C CA . MET A 1 140 ? 3.002 7.177 1.176 1.00 82.06 140 MET A CA 1
ATOM 1126 C C . MET A 1 140 ? 2.805 8.412 0.293 1.00 82.06 140 MET A C 1
ATOM 1128 O O . MET A 1 140 ? 3.098 8.352 -0.897 1.00 82.06 140 MET A O 1
ATOM 1132 N N . ALA A 1 141 ? 2.353 9.545 0.831 1.00 84.38 141 ALA A N 1
ATOM 1133 C CA . ALA A 1 141 ? 2.161 10.753 0.034 1.00 84.38 141 ALA A CA 1
ATOM 1134 C C . ALA A 1 141 ? 3.478 11.278 -0.578 1.00 84.38 141 ALA A C 1
ATOM 1136 O O . ALA A 1 141 ? 3.497 11.478 -1.791 1.00 84.38 141 ALA A O 1
ATOM 1137 N N . PRO A 1 142 ? 4.596 11.437 0.167 1.00 85.75 142 PRO A N 1
ATOM 1138 C CA . PRO A 1 142 ? 5.864 11.875 -0.419 1.00 85.75 142 PRO A CA 1
ATOM 1139 C C . PRO A 1 142 ? 6.372 11.017 -1.592 1.00 85.75 142 PRO A C 1
ATOM 1141 O O . PRO A 1 142 ? 6.639 11.594 -2.648 1.00 85.75 142 PRO A O 1
ATOM 1144 N N . PRO A 1 143 ? 6.481 9.672 -1.490 1.00 82.56 143 PRO A N 1
ATOM 1145 C CA . PRO A 1 143 ? 6.966 8.860 -2.604 1.00 82.56 143 PRO A CA 1
ATOM 1146 C C . PRO A 1 143 ? 6.014 8.873 -3.802 1.00 82.56 143 PRO A C 1
ATOM 1148 O O . PRO A 1 143 ? 6.484 8.857 -4.935 1.00 82.56 143 PRO A O 1
ATOM 1151 N N . VAL A 1 144 ? 4.697 8.962 -3.580 1.00 82.56 144 VAL A N 1
ATOM 1152 C CA . VAL A 1 144 ? 3.713 9.086 -4.666 1.00 82.56 144 VAL A CA 1
ATOM 1153 C C . VAL A 1 144 ? 3.829 10.441 -5.363 1.00 82.56 144 VAL A C 1
ATOM 1155 O O . VAL A 1 144 ? 3.857 10.485 -6.588 1.00 82.56 144 VAL A O 1
ATOM 1158 N N . ILE A 1 145 ? 3.940 11.542 -4.616 1.00 86.62 145 ILE A N 1
ATOM 1159 C CA . ILE A 1 145 ? 4.113 12.887 -5.188 1.00 86.62 145 ILE A CA 1
ATOM 1160 C C . ILE A 1 145 ? 5.414 12.957 -5.989 1.00 86.62 145 ILE A C 1
ATOM 1162 O O . ILE A 1 145 ? 5.410 13.441 -7.116 1.00 86.62 145 ILE A O 1
ATOM 1166 N N . MET A 1 146 ? 6.513 12.438 -5.439 1.00 86.50 146 MET A N 1
ATOM 1167 C CA . MET A 1 146 ? 7.798 12.383 -6.133 1.00 86.50 146 MET A CA 1
ATOM 1168 C C . MET A 1 146 ? 7.728 11.504 -7.385 1.00 86.50 146 MET A C 1
ATOM 1170 O O . MET A 1 146 ? 8.245 11.899 -8.426 1.00 86.50 146 MET A O 1
ATOM 1174 N N . PHE A 1 147 ? 7.062 10.348 -7.309 1.00 81.69 147 PHE A N 1
ATOM 1175 C CA . PHE A 1 147 ? 6.828 9.487 -8.465 1.00 81.69 147 PHE A CA 1
ATOM 1176 C C . PHE A 1 147 ? 6.055 10.229 -9.557 1.00 81.69 147 PHE A C 1
ATOM 1178 O O . PHE A 1 147 ? 6.506 10.252 -10.694 1.00 81.69 147 PHE A O 1
ATOM 1185 N N . LEU A 1 148 ? 4.942 10.886 -9.217 1.00 83.94 148 LEU A N 1
A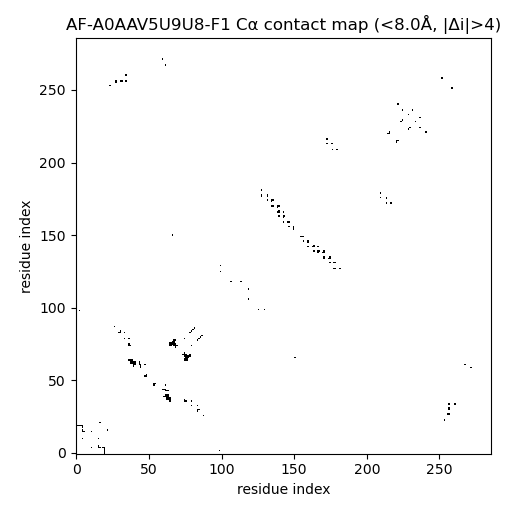TOM 1186 C CA . LEU A 1 148 ? 4.150 11.670 -10.168 1.00 83.94 148 LEU A CA 1
ATOM 1187 C C . LEU A 1 148 ? 4.961 12.819 -10.771 1.00 83.94 148 LEU A C 1
ATOM 1189 O O . LEU A 1 148 ? 4.906 13.024 -11.978 1.00 83.94 148 LEU A O 1
ATOM 1193 N N . PHE A 1 149 ? 5.744 13.529 -9.959 1.00 86.62 149 PHE A N 1
ATOM 1194 C CA . PHE A 1 149 ? 6.606 14.608 -10.431 1.00 86.62 149 PHE A CA 1
ATOM 1195 C C . PHE A 1 149 ? 7.655 14.097 -11.425 1.00 86.62 149 PHE A C 1
ATOM 1197 O O . PHE A 1 149 ? 7.777 14.647 -12.520 1.00 86.62 149 PHE A O 1
ATOM 1204 N N . ALA A 1 150 ? 8.355 13.009 -11.087 1.00 81.62 150 ALA A N 1
ATOM 1205 C CA . ALA A 1 150 ? 9.320 12.367 -11.975 1.00 81.62 150 ALA A CA 1
ATOM 1206 C C . ALA A 1 150 ? 8.661 11.890 -13.276 1.00 81.62 150 ALA A C 1
ATOM 1208 O O . ALA A 1 150 ? 9.191 12.133 -14.357 1.00 81.62 150 ALA A O 1
ATOM 1209 N N . LEU A 1 151 ? 7.464 11.306 -13.170 1.00 80.06 151 LEU A N 1
ATOM 1210 C CA . LEU A 1 151 ? 6.656 10.859 -14.299 1.00 80.06 151 LEU A CA 1
ATOM 1211 C C . LEU A 1 151 ? 6.305 12.011 -15.249 1.00 80.06 151 LEU A C 1
ATOM 1213 O O . LEU A 1 151 ? 6.450 11.877 -16.459 1.00 80.06 151 LEU A O 1
ATOM 1217 N N . THR A 1 152 ? 5.856 13.147 -14.705 1.00 83.06 152 THR A N 1
ATOM 1218 C CA . THR A 1 152 ? 5.476 14.328 -15.497 1.00 83.06 152 THR A CA 1
ATOM 1219 C C . THR A 1 152 ? 6.674 15.094 -16.049 1.00 83.06 152 THR A C 1
ATOM 1221 O O . THR A 1 152 ? 6.564 15.700 -17.109 1.00 83.06 152 THR A O 1
ATOM 1224 N N . GLY A 1 153 ? 7.808 15.074 -15.345 1.00 85.81 153 GLY A N 1
ATOM 1225 C CA . GLY A 1 153 ? 9.032 15.770 -15.744 1.00 85.81 153 GLY A CA 1
ATOM 1226 C C . GLY A 1 153 ? 9.968 14.944 -16.627 1.00 85.81 153 GLY A C 1
ATOM 1227 O O . GLY A 1 153 ? 10.941 15.488 -17.136 1.00 85.81 153 GLY A O 1
ATOM 1228 N N . GLY A 1 154 ? 9.701 13.644 -16.804 1.00 78.12 154 GLY A N 1
ATOM 1229 C CA . GLY A 1 154 ? 10.591 12.731 -17.525 1.00 78.12 154 GLY A CA 1
ATOM 1230 C C . GLY A 1 154 ? 11.919 12.476 -16.803 1.00 78.12 154 GLY A C 1
ATOM 1231 O O . GLY A 1 154 ? 12.916 12.163 -17.448 1.00 78.12 154 GLY A O 1
ATOM 1232 N N . TYR A 1 155 ? 11.954 12.636 -15.478 1.00 78.75 155 TYR A N 1
ATOM 1233 C CA . TYR A 1 155 ? 13.165 12.426 -14.686 1.00 78.75 155 TYR A CA 1
ATOM 1234 C C . TYR A 1 155 ? 13.382 10.939 -14.396 1.00 78.75 155 TYR A C 1
ATOM 1236 O O . TYR A 1 155 ? 12.442 10.219 -14.050 1.00 78.75 155 TYR A O 1
ATOM 1244 N N . ALA A 1 156 ? 14.638 10.492 -14.472 1.00 76.06 156 ALA A N 1
ATOM 1245 C CA . ALA A 1 156 ? 15.028 9.174 -13.988 1.00 76.06 156 ALA A CA 1
ATOM 1246 C C . ALA A 1 156 ? 14.794 9.081 -12.469 1.00 76.06 156 ALA A C 1
ATOM 1248 O O . ALA A 1 156 ? 15.100 10.005 -11.712 1.00 76.06 156 ALA A O 1
ATOM 1249 N N . LEU A 1 157 ? 14.209 7.969 -12.022 1.00 74.00 157 LEU A N 1
ATOM 1250 C CA . LEU A 1 157 ? 13.786 7.769 -10.632 1.00 74.00 157 LEU A CA 1
ATOM 1251 C C . LEU A 1 157 ? 14.884 7.185 -9.737 1.00 74.00 157 LEU A C 1
ATOM 1253 O O . LEU A 1 157 ? 14.610 6.951 -8.564 1.00 74.00 157 LEU A O 1
ATOM 1257 N N . ASP A 1 158 ? 16.092 6.969 -10.258 1.00 75.69 158 ASP A N 1
ATOM 1258 C CA . ASP A 1 158 ? 17.189 6.172 -9.691 1.00 75.69 158 ASP A CA 1
ATOM 1259 C C . ASP A 1 158 ? 17.279 6.242 -8.160 1.00 75.69 158 ASP A C 1
ATOM 1261 O O . ASP A 1 158 ? 16.836 5.327 -7.463 1.00 75.69 158 ASP A O 1
ATOM 1265 N N . THR A 1 159 ? 17.752 7.361 -7.607 1.00 71.12 159 THR A N 1
ATOM 1266 C CA . THR A 1 159 ? 17.877 7.544 -6.150 1.00 71.12 159 THR A CA 1
ATOM 1267 C C . THR A 1 159 ? 16.516 7.678 -5.456 1.00 71.12 159 THR A C 1
ATOM 1269 O O . THR A 1 159 ? 16.361 7.305 -4.292 1.00 71.12 159 THR A O 1
ATOM 1272 N N . GLY A 1 160 ? 15.497 8.168 -6.166 1.00 73.19 160 GLY A N 1
ATOM 1273 C CA . GLY A 1 160 ? 14.128 8.280 -5.662 1.00 73.19 160 GLY A CA 1
ATOM 1274 C C . GLY A 1 160 ? 13.489 6.922 -5.349 1.00 73.19 160 GLY A C 1
ATOM 1275 O O . GLY A 1 160 ? 12.731 6.807 -4.387 1.00 73.19 160 GLY A O 1
ATOM 1276 N N . THR A 1 161 ? 13.836 5.858 -6.076 1.00 75.19 161 THR A N 1
ATOM 1277 C CA . THR A 1 161 ? 13.307 4.508 -5.815 1.00 75.19 161 THR A CA 1
ATOM 1278 C C . THR A 1 161 ? 13.656 3.990 -4.417 1.00 75.19 161 THR A C 1
ATOM 1280 O O . THR A 1 161 ? 12.847 3.278 -3.811 1.00 75.19 161 THR A O 1
ATOM 1283 N N . PHE A 1 162 ? 14.796 4.402 -3.848 1.00 72.50 162 PHE A N 1
ATOM 1284 C CA . PHE A 1 162 ? 15.154 4.087 -2.462 1.00 72.50 162 PHE A CA 1
ATOM 1285 C C . PHE A 1 162 ? 14.209 4.749 -1.465 1.00 72.50 162 PHE A C 1
ATOM 1287 O O . PHE A 1 162 ? 13.778 4.095 -0.516 1.00 72.50 162 PHE A O 1
ATOM 1294 N N . LEU A 1 163 ? 13.846 6.016 -1.688 1.00 75.94 163 LEU A N 1
ATOM 1295 C CA . LEU A 1 163 ? 12.887 6.720 -0.838 1.00 75.94 163 LEU A CA 1
ATOM 1296 C C . LEU A 1 163 ? 11.500 6.074 -0.929 1.00 75.94 163 LEU A C 1
ATOM 1298 O O . LEU A 1 163 ? 10.865 5.855 0.100 1.00 75.94 163 LEU A O 1
ATOM 1302 N N . ILE A 1 164 ? 11.067 5.700 -2.139 1.00 78.38 164 ILE A N 1
ATOM 1303 C CA . ILE A 1 164 ? 9.815 4.959 -2.358 1.00 78.38 164 ILE A CA 1
ATOM 1304 C C . ILE A 1 164 ? 9.833 3.652 -1.566 1.00 78.38 164 ILE A C 1
ATOM 1306 O O . ILE A 1 164 ? 8.926 3.399 -0.774 1.00 78.38 164 ILE A O 1
ATOM 1310 N N . SER A 1 165 ? 10.890 2.858 -1.726 1.00 76.62 165 SER A N 1
ATOM 1311 C CA . SER A 1 165 ? 11.052 1.585 -1.024 1.00 76.62 165 SER A CA 1
ATOM 1312 C C . SER A 1 165 ? 11.037 1.783 0.492 1.00 76.62 165 SER A C 1
ATOM 1314 O O . SER A 1 165 ? 10.275 1.119 1.190 1.00 76.62 165 SER A O 1
ATOM 1316 N N . PHE A 1 166 ? 11.816 2.733 1.016 1.00 78.19 166 PHE A N 1
ATOM 1317 C CA . PHE A 1 166 ? 11.878 3.021 2.449 1.00 78.19 166 PHE A CA 1
ATOM 1318 C C . PHE A 1 166 ? 10.517 3.436 3.018 1.00 78.19 166 PHE A C 1
ATOM 1320 O O . PHE A 1 166 ? 10.137 2.961 4.087 1.00 78.19 166 PHE A O 1
ATOM 1327 N N . SER A 1 167 ? 9.752 4.260 2.298 1.00 78.88 167 SER A N 1
ATOM 1328 C CA . SER A 1 167 ? 8.396 4.637 2.703 1.00 78.88 167 SER A CA 1
ATOM 1329 C C . SER A 1 167 ? 7.475 3.426 2.840 1.00 78.88 167 SER A C 1
ATOM 1331 O O . SER A 1 167 ? 6.783 3.326 3.853 1.00 78.88 167 SER A O 1
ATOM 1333 N N . PHE A 1 168 ? 7.503 2.479 1.895 1.00 77.44 168 PHE A N 1
ATOM 1334 C CA . PHE A 1 168 ? 6.710 1.247 1.997 1.00 77.44 168 PHE A CA 1
ATOM 1335 C C . PHE A 1 168 ? 7.073 0.428 3.238 1.00 77.44 168 PHE A C 1
ATOM 1337 O O . PHE A 1 168 ? 6.182 -0.017 3.958 1.00 77.44 168 PHE A O 1
ATOM 1344 N N . TRP A 1 169 ? 8.364 0.299 3.549 1.00 78.44 169 TRP A N 1
ATOM 1345 C CA . TRP A 1 169 ? 8.822 -0.398 4.756 1.00 78.44 169 TRP A CA 1
ATOM 1346 C C . TRP A 1 169 ? 8.516 0.366 6.052 1.00 78.44 169 TRP A C 1
ATOM 1348 O O . TRP A 1 169 ? 8.330 -0.247 7.104 1.00 78.44 169 TRP A O 1
ATOM 1358 N N . ALA A 1 170 ? 8.423 1.695 6.003 1.00 77.44 170 ALA A N 1
ATOM 1359 C CA . ALA A 1 170 ? 8.103 2.519 7.163 1.00 77.44 170 ALA A CA 1
ATOM 1360 C C . ALA A 1 170 ? 6.624 2.417 7.573 1.00 77.44 170 ALA A C 1
ATOM 1362 O O . ALA A 1 170 ? 6.323 2.455 8.768 1.00 77.44 170 ALA A O 1
ATOM 1363 N N . VAL A 1 171 ? 5.698 2.250 6.621 1.00 80.06 171 VAL A N 1
ATOM 1364 C CA . VAL A 1 171 ? 4.249 2.121 6.885 1.00 80.06 171 VAL A CA 1
ATOM 1365 C C . VAL A 1 171 ? 3.928 1.108 7.999 1.00 80.06 171 VAL A C 1
ATOM 1367 O O . VAL A 1 171 ? 3.325 1.517 9.000 1.00 80.06 171 VAL A O 1
ATOM 1370 N N . PRO A 1 172 ? 4.339 -0.172 7.902 1.00 77.19 172 PRO A N 1
ATOM 1371 C CA . PRO A 1 172 ? 4.043 -1.172 8.923 1.00 77.19 172 PRO A CA 1
ATOM 1372 C C . PRO A 1 172 ? 4.638 -0.786 10.293 1.00 77.19 172 PRO A C 1
ATOM 1374 O O . PRO A 1 172 ? 3.961 -0.907 11.318 1.00 77.19 172 PRO A O 1
ATOM 1377 N N . ILE A 1 173 ? 5.854 -0.228 10.330 1.00 78.56 173 ILE A N 1
ATOM 1378 C CA . ILE A 1 173 ? 6.524 0.205 11.572 1.00 78.56 173 ILE A CA 1
ATOM 1379 C C . ILE A 1 173 ? 5.713 1.295 12.277 1.00 78.56 173 ILE A C 1
ATOM 1381 O O . ILE A 1 173 ? 5.447 1.220 13.484 1.00 78.56 173 ILE A O 1
ATOM 1385 N N . VAL A 1 174 ? 5.284 2.315 11.537 1.00 77.25 174 VAL A N 1
ATOM 1386 C CA . VAL A 1 174 ? 4.534 3.421 12.133 1.00 77.25 174 VAL A CA 1
ATOM 1387 C C . VAL A 1 174 ? 3.130 2.962 12.553 1.00 77.25 174 VAL A C 1
ATOM 1389 O O . VAL A 1 174 ? 2.665 3.325 13.636 1.00 77.25 174 VAL A O 1
ATOM 1392 N N . GLN A 1 175 ? 2.478 2.083 11.785 1.00 77.81 175 GLN A N 1
ATOM 1393 C CA . GLN A 1 175 ? 1.206 1.470 12.191 1.00 77.81 175 GLN A CA 1
ATOM 1394 C C . GLN A 1 175 ? 1.342 0.645 13.481 1.00 77.81 175 GLN A C 1
ATOM 1396 O O . GLN A 1 175 ? 0.513 0.775 14.391 1.00 77.81 175 GLN A O 1
ATOM 1401 N N . GLY A 1 176 ? 2.402 -0.156 13.604 1.00 77.44 176 GLY A N 1
ATOM 1402 C CA . GLY A 1 176 ? 2.733 -0.890 14.825 1.00 77.44 176 GLY A CA 1
ATOM 1403 C C . GLY A 1 176 ? 2.959 0.048 16.014 1.00 77.44 176 GLY A C 1
ATOM 1404 O O . GLY A 1 176 ? 2.388 -0.166 17.086 1.00 77.44 176 GLY A O 1
ATOM 1405 N N . SER A 1 177 ? 3.695 1.145 15.798 1.00 78.06 177 SER A N 1
ATOM 1406 C CA . SER A 1 177 ? 3.979 2.175 16.813 1.00 78.06 177 SER A CA 1
ATOM 1407 C C . SER A 1 177 ? 2.704 2.757 17.412 1.00 78.06 177 SER A C 1
ATOM 1409 O O . SER A 1 177 ? 2.534 2.797 18.633 1.00 78.06 177 SER A O 1
ATOM 1411 N N . VAL A 1 178 ? 1.788 3.207 16.550 1.00 76.94 178 VAL A N 1
ATOM 1412 C CA . VAL A 1 178 ? 0.537 3.855 16.963 1.00 76.94 178 VAL A CA 1
ATOM 1413 C C . VAL A 1 178 ? -0.355 2.871 17.716 1.00 76.94 178 VAL A C 1
ATOM 1415 O O . VAL A 1 178 ? -0.907 3.210 18.765 1.00 76.94 178 VAL A O 1
ATOM 1418 N N . SER A 1 179 ? -0.448 1.635 17.221 1.00 76.38 179 SER A N 1
ATOM 1419 C CA . SER A 1 179 ? -1.215 0.561 17.862 1.00 76.38 179 SER A CA 1
ATOM 1420 C C . SER A 1 179 ? -0.705 0.267 19.271 1.00 76.38 179 SER A C 1
ATOM 1422 O O . SER A 1 179 ? -1.483 0.178 20.224 1.00 76.38 179 SER A O 1
ATOM 1424 N N . LEU A 1 180 ? 0.614 0.159 19.421 1.00 76.44 180 LEU A N 1
ATOM 1425 C CA . LEU A 1 180 ? 1.247 -0.152 20.693 1.00 76.44 180 LEU A CA 1
ATOM 1426 C C . LEU A 1 180 ? 1.125 1.001 21.692 1.00 76.44 180 LEU A C 1
ATOM 1428 O O . LEU A 1 180 ? 0.733 0.777 22.838 1.00 76.44 180 LEU A O 1
ATOM 1432 N N . SER A 1 181 ? 1.360 2.235 21.241 1.00 76.88 181 SER A N 1
ATOM 1433 C CA . SER A 1 181 ? 1.159 3.447 22.045 1.00 76.88 181 SER A CA 1
ATOM 1434 C C . SER A 1 181 ? -0.260 3.512 22.618 1.00 76.88 181 SER A C 1
ATOM 1436 O O . SER A 1 181 ? -0.458 3.816 23.801 1.00 76.88 181 SER A O 1
ATOM 1438 N N . PHE A 1 182 ? -1.264 3.126 21.824 1.00 76.88 182 PHE A N 1
ATOM 1439 C CA . PHE A 1 182 ? -2.640 3.053 22.297 1.00 76.88 182 PHE A CA 1
ATOM 1440 C C . PHE A 1 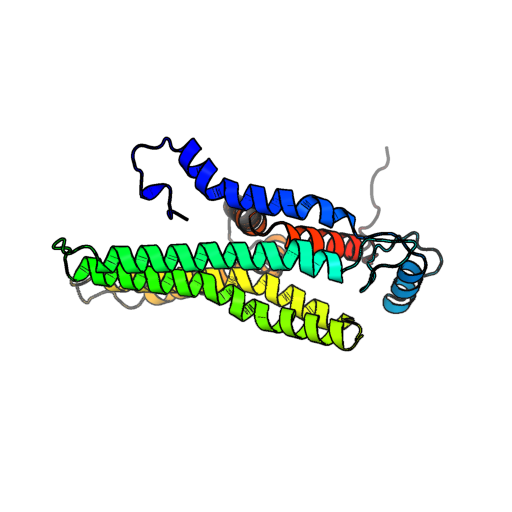182 ? -2.847 1.976 23.371 1.00 76.88 182 PHE A C 1
ATOM 1442 O O . PHE A 1 182 ? -3.455 2.259 24.406 1.00 76.88 182 PHE A O 1
ATOM 1449 N N . ILE A 1 183 ? -2.334 0.759 23.166 1.00 76.94 183 ILE A N 1
ATOM 1450 C CA . ILE A 1 183 ? -2.455 -0.343 24.139 1.00 76.94 183 ILE A CA 1
ATOM 1451 C C . ILE A 1 183 ? -1.811 0.047 25.477 1.00 76.94 183 ILE A C 1
ATOM 1453 O O . ILE A 1 183 ? -2.408 -0.143 26.540 1.00 76.94 183 ILE A O 1
ATOM 1457 N N . MET A 1 184 ? -0.627 0.660 25.436 1.00 77.81 184 MET A N 1
ATOM 1458 C CA . MET A 1 184 ? 0.076 1.132 26.633 1.00 77.81 184 MET A CA 1
ATOM 1459 C C . MET A 1 184 ? -0.701 2.249 27.345 1.00 77.81 184 MET A C 1
ATOM 1461 O O . MET A 1 184 ? -0.847 2.236 28.572 1.00 77.81 184 MET A O 1
ATOM 1465 N N . SER A 1 185 ? -1.277 3.178 26.580 1.00 78.06 185 SER A N 1
ATOM 1466 C CA . SER A 1 185 ? -2.124 4.259 27.101 1.00 78.06 185 SER A CA 1
ATOM 1467 C C . SER A 1 185 ? -3.441 3.758 27.707 1.00 78.06 185 SER A C 1
ATOM 1469 O O . SER A 1 185 ? -3.993 4.384 28.615 1.00 78.06 185 SER A O 1
ATOM 1471 N N . ALA A 1 186 ? -3.973 2.638 27.214 1.00 74.75 186 ALA A N 1
ATOM 1472 C CA . ALA A 1 186 ? -5.167 2.006 27.765 1.00 74.75 186 ALA A CA 1
ATOM 1473 C C . ALA A 1 186 ? -4.862 1.262 29.077 1.00 74.75 186 ALA A C 1
ATOM 1475 O O . ALA A 1 186 ? -5.617 1.391 30.041 1.00 74.75 186 ALA A O 1
ATOM 1476 N N . SER A 1 187 ? -3.736 0.541 29.134 1.00 77.25 187 SER A N 1
ATOM 1477 C CA . SER A 1 187 ? -3.308 -0.237 30.307 1.00 77.25 187 SER A CA 1
ATOM 1478 C C . SER A 1 187 ? -3.014 0.646 31.527 1.00 77.25 187 SER A C 1
ATOM 1480 O O . SER A 1 187 ? -3.467 0.364 32.636 1.00 77.25 187 SER A O 1
ATOM 1482 N N . THR A 1 188 ? -2.346 1.784 31.320 1.00 78.38 188 THR A N 1
ATOM 1483 C CA . THR A 1 188 ? -1.979 2.728 32.396 1.00 78.38 188 THR A CA 1
ATOM 1484 C C . THR A 1 188 ? -3.172 3.384 33.098 1.00 78.38 188 THR A C 1
ATOM 1486 O O . THR A 1 188 ? -3.037 3.843 34.229 1.00 78.38 188 THR A O 1
ATOM 1489 N N . ARG A 1 189 ? -4.354 3.416 32.470 1.00 72.00 189 ARG A N 1
ATOM 1490 C CA . ARG A 1 189 ? -5.566 4.049 33.023 1.00 72.00 189 ARG A CA 1
ATOM 1491 C C . ARG A 1 189 ? -6.490 3.083 33.766 1.00 72.00 189 ARG A C 1
ATOM 1493 O O . ARG A 1 189 ? -7.456 3.530 34.378 1.00 72.00 189 ARG A O 1
ATOM 1500 N N . ALA A 1 190 ? -6.232 1.778 33.695 1.00 67.25 190 ALA A N 1
ATOM 1501 C CA . ALA A 1 190 ? -7.109 0.754 34.257 1.00 67.25 190 ALA A CA 1
ATOM 1502 C C . ALA A 1 190 ? -6.891 0.488 35.759 1.00 67.25 190 ALA A C 1
ATOM 1504 O O . ALA A 1 190 ? -7.688 -0.231 36.353 1.00 67.25 190 ALA A O 1
ATOM 1505 N N . THR A 1 191 ? -5.870 1.075 36.390 1.00 63.47 191 THR A N 1
ATOM 1506 C CA . THR A 1 191 ? -5.569 0.893 37.821 1.00 63.47 191 THR A CA 1
ATOM 1507 C C . THR A 1 191 ? -5.741 2.185 38.624 1.00 63.47 191 THR A C 1
ATOM 1509 O O . THR A 1 191 ? -4.757 2.825 39.005 1.00 63.47 191 THR A O 1
ATOM 1512 N N . PRO A 1 192 ? -6.987 2.579 38.938 1.00 66.88 192 PRO A N 1
ATOM 1513 C CA . PRO A 1 192 ? -7.225 3.335 40.148 1.00 66.88 192 PRO A CA 1
ATOM 1514 C C . PRO A 1 192 ? -7.074 2.359 41.326 1.00 66.88 192 PRO A C 1
ATOM 1516 O O . PRO A 1 192 ? -7.720 1.318 41.367 1.00 66.88 192 PRO A O 1
ATOM 1519 N N . ASP A 1 193 ? -6.216 2.710 42.280 1.00 63.31 193 ASP A N 1
ATOM 1520 C CA . ASP A 1 193 ? -6.411 2.328 43.684 1.00 63.31 193 ASP A CA 1
ATOM 1521 C C . ASP A 1 193 ? -5.832 1.006 44.234 1.00 63.31 193 ASP A C 1
ATOM 1523 O O . ASP A 1 193 ? -6.478 0.296 44.998 1.00 63.31 193 ASP A O 1
ATOM 1527 N N . ARG A 1 194 ? -4.557 0.689 43.959 1.00 54.66 194 ARG A N 1
ATOM 1528 C CA . ARG A 1 194 ? -3.807 -0.222 44.851 1.00 54.66 194 ARG A CA 1
ATOM 1529 C C . ARG A 1 194 ? -2.390 0.267 45.151 1.00 54.66 194 ARG A C 1
ATOM 1531 O O . ARG A 1 194 ? -1.506 0.180 44.305 1.00 54.66 194 ARG A O 1
ATOM 1538 N N . SER A 1 195 ? -2.238 0.751 46.388 1.00 57.16 195 SER A N 1
ATOM 1539 C CA . SER A 1 195 ? -1.031 0.819 47.231 1.00 57.16 195 SER A CA 1
ATOM 1540 C C . SER A 1 195 ? 0.244 1.423 46.619 1.00 57.16 195 SER A C 1
ATOM 1542 O O . SER A 1 195 ? 0.901 0.849 45.753 1.00 57.16 195 SER A O 1
ATOM 1544 N N . SER A 1 196 ? 0.639 2.562 47.178 1.00 59.12 196 SER A N 1
ATOM 1545 C CA . SER A 1 196 ? 1.738 3.466 46.818 1.00 59.12 196 SER A CA 1
ATOM 1546 C C . SER A 1 196 ? 3.174 2.919 46.896 1.00 59.12 196 SER A C 1
ATOM 1548 O O . SER A 1 196 ? 4.100 3.691 46.667 1.00 59.12 196 SER A O 1
ATOM 1550 N N . LEU A 1 197 ? 3.419 1.632 47.166 1.00 58.97 197 LEU A N 1
ATOM 1551 C CA . LEU A 1 197 ? 4.754 1.188 47.606 1.00 58.97 197 LEU A CA 1
ATOM 1552 C C . LEU A 1 197 ? 5.680 0.530 46.559 1.00 58.97 197 LEU A C 1
ATOM 1554 O O . LEU A 1 197 ? 6.742 0.045 46.928 1.00 58.97 197 LEU A O 1
ATOM 1558 N N . GLY A 1 198 ? 5.357 0.511 45.257 1.00 56.59 198 GLY A N 1
ATOM 1559 C CA . GLY A 1 198 ? 6.188 -0.238 44.288 1.00 56.59 198 GLY A CA 1
ATOM 1560 C C . GLY A 1 198 ? 6.141 0.215 42.828 1.00 56.59 198 GLY A C 1
ATOM 1561 O O . GLY A 1 198 ? 6.067 -0.623 41.930 1.00 56.59 198 GLY A O 1
ATOM 1562 N N . ARG A 1 199 ? 6.129 1.527 42.556 1.00 53.19 199 ARG A N 1
ATOM 1563 C CA . ARG A 1 199 ? 5.818 2.081 41.218 1.00 53.19 199 ARG A CA 1
ATOM 1564 C C . ARG A 1 199 ? 7.007 2.315 40.270 1.00 53.19 199 ARG A C 1
ATOM 1566 O O . ARG A 1 199 ? 6.768 2.641 39.113 1.00 53.19 199 ARG A O 1
ATOM 1573 N N . SER A 1 200 ? 8.257 2.142 40.706 1.00 53.72 200 SER A N 1
ATOM 1574 C CA . SER A 1 200 ? 9.409 2.660 39.940 1.00 53.72 200 SER A CA 1
ATOM 1575 C C . SER A 1 200 ? 9.913 1.744 38.805 1.00 53.72 200 SER A C 1
ATOM 1577 O O . SER A 1 200 ? 10.314 2.224 37.750 1.00 53.72 200 SER A O 1
ATOM 1579 N N . THR A 1 201 ? 9.824 0.416 38.928 1.00 55.09 201 THR A N 1
ATOM 1580 C CA . THR A 1 201 ? 10.545 -0.501 38.012 1.00 55.09 201 THR A CA 1
ATOM 1581 C C . THR A 1 201 ? 9.741 -1.064 36.832 1.00 55.09 201 THR A C 1
ATOM 1583 O O . THR A 1 201 ? 10.337 -1.518 35.858 1.00 55.09 201 THR A O 1
ATOM 1586 N N . ARG A 1 202 ? 8.399 -1.014 36.836 1.00 51.69 202 ARG A N 1
ATOM 1587 C CA . ARG A 1 202 ? 7.586 -1.588 35.733 1.00 51.69 202 ARG A CA 1
ATOM 1588 C C . ARG A 1 202 ? 7.416 -0.682 34.509 1.00 51.69 202 ARG A C 1
ATOM 1590 O O . ARG A 1 202 ? 7.138 -1.194 33.429 1.00 51.69 202 ARG A O 1
ATOM 1597 N N . SER A 1 203 ? 7.594 0.633 34.652 1.00 50.59 203 SER A N 1
ATOM 1598 C CA . SER A 1 203 ? 7.403 1.586 33.545 1.00 50.59 203 SER A CA 1
ATOM 1599 C C . SER A 1 203 ? 8.502 1.462 32.478 1.00 50.59 203 SER A C 1
ATOM 1601 O O . SER A 1 203 ? 8.221 1.447 31.283 1.00 50.59 203 SER A O 1
ATOM 1603 N N . ILE A 1 204 ? 9.752 1.259 32.908 1.00 54.59 204 ILE A N 1
ATOM 1604 C CA . ILE A 1 204 ? 10.929 1.246 32.024 1.00 54.59 204 ILE A CA 1
ATOM 1605 C C . ILE A 1 204 ? 10.954 -0.003 31.125 1.00 54.59 204 ILE A C 1
ATOM 1607 O O . ILE A 1 204 ? 11.249 0.093 29.935 1.00 54.59 204 ILE A O 1
ATOM 1611 N N . HIS A 1 205 ? 10.562 -1.169 31.651 1.00 52.09 205 HIS A N 1
ATOM 1612 C CA . HIS A 1 205 ? 10.548 -2.418 30.879 1.00 52.09 205 HIS A CA 1
ATOM 1613 C C . HIS A 1 205 ? 9.510 -2.433 29.749 1.00 52.09 205 HIS A C 1
ATOM 1615 O O . HIS A 1 205 ? 9.757 -3.033 28.704 1.00 52.09 205 HIS A O 1
ATOM 1621 N N . SER A 1 206 ? 8.368 -1.769 29.940 1.00 51.03 206 SER A N 1
ATOM 1622 C CA . SER A 1 206 ? 7.293 -1.713 28.943 1.00 51.03 206 SER A CA 1
ATOM 1623 C C . SER A 1 206 ? 7.700 -0.850 27.744 1.00 51.03 206 SER A C 1
ATOM 1625 O O . SER A 1 206 ? 7.566 -1.269 26.594 1.00 51.03 206 SER A O 1
ATOM 1627 N N . THR A 1 207 ? 8.292 0.319 28.010 1.00 52.53 207 THR A N 1
ATOM 1628 C CA . THR A 1 207 ? 8.817 1.223 26.976 1.00 52.53 207 THR A CA 1
ATOM 1629 C C . THR A 1 207 ? 9.989 0.592 26.227 1.00 52.53 207 THR A C 1
ATOM 1631 O O . THR A 1 207 ? 10.034 0.665 25.005 1.00 52.53 207 THR A O 1
ATOM 1634 N N . ALA A 1 208 ? 10.883 -0.122 26.920 1.00 52.34 208 ALA A N 1
ATOM 1635 C CA . ALA A 1 208 ? 11.987 -0.837 26.281 1.00 52.34 208 ALA A CA 1
ATOM 1636 C C . ALA A 1 208 ? 11.504 -1.959 25.343 1.00 52.34 208 ALA A C 1
ATOM 1638 O O . ALA A 1 208 ? 11.992 -2.062 24.222 1.00 52.34 208 ALA A O 1
ATOM 1639 N N . TYR A 1 209 ? 10.508 -2.761 25.741 1.00 51.75 209 TYR A N 1
ATOM 1640 C CA . TYR A 1 209 ? 9.940 -3.807 24.874 1.00 51.75 209 TYR A CA 1
ATOM 1641 C C . TYR A 1 209 ? 9.226 -3.242 23.643 1.00 51.75 209 TYR A C 1
ATOM 1643 O O . TYR A 1 209 ? 9.270 -3.853 22.574 1.00 51.75 209 TYR A O 1
ATOM 1651 N N . ALA A 1 210 ? 8.590 -2.078 23.785 1.00 47.81 210 ALA A N 1
ATOM 1652 C CA . ALA A 1 210 ? 7.940 -1.374 22.690 1.00 47.81 210 ALA A CA 1
ATOM 1653 C C . ALA A 1 210 ? 8.948 -0.807 21.688 1.00 47.81 210 ALA A C 1
ATOM 1655 O O . ALA A 1 210 ? 8.811 -1.034 20.488 1.00 47.81 210 ALA A O 1
ATOM 1656 N N . THR A 1 211 ? 10.005 -0.162 22.179 1.00 49.03 211 THR A N 1
ATOM 1657 C CA . THR A 1 211 ? 11.104 0.349 21.353 1.00 49.03 211 THR A CA 1
ATOM 1658 C C . THR A 1 211 ? 11.873 -0.788 20.674 1.00 49.03 211 THR A C 1
ATOM 1660 O O . THR A 1 211 ? 12.200 -0.688 19.497 1.00 49.03 211 THR A O 1
ATOM 1663 N N . VAL A 1 212 ? 12.094 -1.913 21.363 1.00 51.16 212 VAL A N 1
ATOM 1664 C CA . VAL A 1 212 ? 12.726 -3.108 20.781 1.00 51.16 212 VAL A CA 1
ATOM 1665 C C . VAL A 1 212 ? 11.808 -3.780 19.757 1.00 51.16 212 VAL A C 1
ATOM 1667 O O . VAL A 1 212 ? 12.286 -4.153 18.693 1.00 51.16 212 VAL A O 1
ATOM 1670 N N . SER A 1 213 ? 10.496 -3.881 20.001 1.00 49.28 213 SER A N 1
ATOM 1671 C CA . SER A 1 213 ? 9.530 -4.397 19.009 1.00 49.28 213 SER A CA 1
ATOM 1672 C C . SER A 1 213 ? 9.433 -3.509 17.763 1.00 49.28 213 SER A C 1
ATOM 1674 O O . SER A 1 213 ? 9.191 -4.005 16.670 1.00 49.28 213 SER A O 1
ATOM 1676 N N . LEU A 1 214 ? 9.665 -2.205 17.921 1.00 47.22 214 LEU A N 1
ATOM 1677 C CA . LEU A 1 214 ? 9.707 -1.242 16.823 1.00 47.22 214 LEU A CA 1
ATOM 1678 C C . LEU A 1 214 ? 11.002 -1.288 16.019 1.00 47.22 214 LEU A C 1
ATOM 1680 O O . LEU A 1 214 ? 10.971 -1.197 14.796 1.00 47.22 214 LEU A O 1
ATOM 1684 N N . LEU A 1 215 ? 12.135 -1.475 16.694 1.00 43.25 215 LEU A N 1
ATOM 1685 C CA . LEU A 1 215 ? 13.437 -1.635 16.048 1.00 43.25 215 LEU A CA 1
ATOM 1686 C C . LEU A 1 215 ? 13.589 -3.016 15.386 1.00 43.25 215 LEU A C 1
ATOM 1688 O O . LEU A 1 215 ? 14.305 -3.143 14.399 1.00 43.25 215 LEU A O 1
ATOM 1692 N N . THR A 1 216 ? 12.893 -4.044 15.884 1.00 47.00 216 THR A N 1
ATOM 1693 C CA . THR A 1 216 ? 12.957 -5.435 15.385 1.00 47.00 216 THR A CA 1
ATOM 1694 C C . THR A 1 216 ? 12.213 -5.684 14.070 1.00 47.00 216 THR A C 1
ATOM 1696 O O . THR A 1 216 ? 12.377 -6.755 13.491 1.00 47.00 216 THR A O 1
ATOM 1699 N N . TRP A 1 217 ? 11.460 -4.708 13.553 1.00 51.59 217 TRP A N 1
ATOM 1700 C CA . TRP A 1 217 ? 10.817 -4.783 12.229 1.00 51.59 217 TRP A CA 1
ATOM 1701 C C . TRP A 1 217 ? 11.763 -4.451 11.063 1.00 51.59 217 TRP A C 1
ATOM 1703 O O . TRP A 1 217 ? 11.352 -4.470 9.907 1.00 51.59 217 TRP A O 1
ATOM 1713 N N . HIS A 1 218 ? 13.044 -4.185 11.339 1.00 47.53 218 HIS A N 1
ATOM 1714 C CA . HIS A 1 218 ? 14.056 -4.010 10.302 1.00 47.53 218 HIS A CA 1
ATOM 1715 C C . HIS A 1 218 ? 14.634 -5.374 9.869 1.00 47.53 218 HIS A C 1
ATOM 1717 O O . HIS A 1 218 ? 15.023 -6.163 10.740 1.00 47.53 218 HIS A O 1
ATOM 1723 N N . PRO A 1 219 ? 14.849 -5.630 8.562 1.00 50.72 219 PRO A N 1
ATOM 1724 C CA . PRO A 1 219 ? 15.672 -6.747 8.078 1.00 50.72 219 PRO A CA 1
ATOM 1725 C C . PRO A 1 219 ? 17.045 -6.817 8.766 1.00 50.72 219 PRO A C 1
ATOM 1727 O O . PRO A 1 219 ? 17.610 -7.892 8.936 1.00 50.72 219 PRO A O 1
ATOM 1730 N N . SER A 1 220 ? 17.543 -5.676 9.253 1.00 41.53 220 SER A N 1
ATOM 1731 C CA . SER A 1 220 ? 18.790 -5.566 10.019 1.00 41.53 220 SER A CA 1
ATOM 1732 C C . SER A 1 220 ? 18.723 -6.220 11.397 1.00 41.53 220 SER A C 1
ATOM 1734 O O . SER A 1 220 ? 19.748 -6.682 11.880 1.00 41.53 220 SER A O 1
ATOM 1736 N N . VAL A 1 221 ? 17.553 -6.311 12.036 1.00 47.47 221 VAL A N 1
ATOM 1737 C CA . VAL A 1 221 ? 17.417 -7.017 13.319 1.00 47.47 221 VAL A CA 1
ATOM 1738 C C . VAL A 1 221 ? 17.215 -8.511 13.118 1.00 47.47 221 VAL A C 1
ATOM 1740 O O . VAL A 1 221 ? 17.783 -9.285 13.879 1.00 47.47 221 VAL A O 1
ATOM 1743 N N . LEU A 1 222 ? 16.526 -8.937 12.054 1.00 50.94 222 LEU A N 1
ATOM 1744 C CA . LEU A 1 222 ? 16.556 -10.339 11.625 1.00 50.94 222 LEU A CA 1
ATOM 1745 C C . LEU A 1 222 ? 17.996 -10.771 11.293 1.00 50.94 222 LEU A C 1
ATOM 1747 O O . LEU A 1 222 ? 18.455 -11.809 11.759 1.00 50.94 222 LEU A O 1
ATOM 1751 N N . TYR A 1 223 ? 18.736 -9.930 10.570 1.00 53.38 223 TYR A N 1
ATOM 1752 C CA . TYR A 1 223 ? 20.152 -10.119 10.263 1.00 53.38 223 TYR A CA 1
ATOM 1753 C C . TYR A 1 223 ? 21.031 -10.163 11.523 1.00 53.38 223 TYR A C 1
ATOM 1755 O O . TYR A 1 223 ? 21.852 -11.067 11.660 1.00 53.38 223 TYR A O 1
ATOM 1763 N N . LEU A 1 224 ? 20.837 -9.250 12.483 1.00 45.84 224 LEU A N 1
ATOM 1764 C CA . LEU A 1 224 ? 21.561 -9.252 13.760 1.00 45.84 224 LEU A CA 1
ATOM 1765 C C . LEU A 1 224 ? 21.180 -10.445 14.654 1.00 45.84 224 LEU A C 1
ATOM 1767 O O . LEU A 1 224 ? 22.057 -10.992 15.310 1.00 45.84 224 LEU A O 1
ATOM 1771 N N . LEU A 1 225 ? 19.922 -10.900 14.649 1.00 48.53 225 LEU A N 1
ATOM 1772 C CA . LEU A 1 225 ? 19.463 -12.089 15.384 1.00 48.53 225 LEU A CA 1
ATOM 1773 C C . LEU A 1 225 ? 19.988 -13.395 14.774 1.00 48.53 225 LEU A C 1
ATOM 1775 O O . LEU A 1 225 ? 20.293 -14.332 15.511 1.00 48.53 225 LEU A O 1
ATOM 1779 N N . LEU A 1 226 ? 20.117 -13.457 13.445 1.00 54.59 226 LEU A N 1
ATOM 1780 C CA . LEU A 1 226 ? 20.731 -14.583 12.736 1.00 54.59 226 LEU A CA 1
ATOM 1781 C C . LEU A 1 226 ? 22.254 -14.617 12.928 1.00 54.59 226 LEU A C 1
ATOM 1783 O O . LEU A 1 226 ? 22.832 -15.697 13.028 1.00 54.59 226 LEU A O 1
ATOM 1787 N N . ARG A 1 227 ? 22.907 -13.449 12.985 1.00 46.91 227 ARG A N 1
ATOM 1788 C CA . ARG A 1 227 ? 24.374 -13.328 13.022 1.00 46.91 227 ARG A CA 1
ATOM 1789 C C . ARG A 1 227 ? 24.960 -13.266 14.438 1.00 46.91 227 ARG A C 1
ATOM 1791 O O . ARG A 1 227 ? 26.092 -13.694 14.636 1.00 46.91 227 ARG A O 1
ATOM 1798 N N . HIS A 1 228 ? 24.191 -12.797 15.422 1.00 45.47 228 HIS A N 1
ATOM 1799 C CA . HIS A 1 228 ? 24.567 -12.727 16.836 1.00 45.47 228 HIS A CA 1
ATOM 1800 C C . HIS A 1 228 ? 23.444 -13.283 17.728 1.00 45.47 228 HIS A C 1
ATOM 1802 O O . HIS A 1 228 ? 22.664 -12.516 18.302 1.00 45.47 228 HIS A O 1
ATOM 1808 N N . PRO A 1 229 ? 23.355 -14.618 17.886 1.00 49.53 229 PRO A N 1
ATOM 1809 C CA . PRO A 1 229 ? 22.410 -15.244 18.798 1.00 49.53 229 PRO A CA 1
ATOM 1810 C C . PRO A 1 229 ? 22.865 -14.986 20.240 1.00 49.53 229 PRO A C 1
ATOM 1812 O O . PRO A 1 229 ? 23.538 -15.802 20.864 1.00 49.53 229 PRO A O 1
ATOM 1815 N N . GLY A 1 230 ? 22.525 -13.811 20.767 1.00 66.44 230 GLY A N 1
ATOM 1816 C CA . GLY A 1 230 ? 22.552 -13.545 22.202 1.00 66.44 230 GLY A CA 1
ATOM 1817 C C . GLY A 1 230 ? 21.587 -14.474 22.964 1.00 66.44 230 GLY A C 1
ATOM 1818 O O . GLY A 1 230 ? 21.011 -15.388 22.377 1.00 66.44 230 GLY A O 1
ATOM 1819 N N . PRO A 1 231 ? 21.341 -14.241 24.265 1.00 44.56 231 PRO A N 1
ATOM 1820 C CA . PRO A 1 231 ? 20.826 -15.237 25.221 1.00 44.56 231 PRO A CA 1
ATOM 1821 C C . PRO A 1 231 ? 19.381 -15.732 24.990 1.00 44.56 231 PRO A C 1
ATOM 1823 O O . PRO A 1 231 ? 18.822 -16.436 25.833 1.00 44.56 231 PRO A O 1
ATOM 1826 N N . LEU A 1 232 ? 18.742 -15.392 23.870 1.00 48.94 232 LEU A N 1
ATOM 1827 C CA . LEU A 1 232 ? 17.471 -15.987 23.481 1.00 48.94 232 LEU A CA 1
ATOM 1828 C C . LEU A 1 232 ? 17.676 -17.433 23.018 1.00 48.94 232 LEU A C 1
ATOM 1830 O O . LEU A 1 232 ? 18.445 -17.717 22.103 1.00 48.94 232 LEU A O 1
ATOM 1834 N N . SER A 1 233 ? 16.927 -18.361 23.617 1.00 61.03 233 SER A N 1
ATOM 1835 C CA . SER A 1 233 ? 16.945 -19.758 23.187 1.00 61.03 233 SER A CA 1
ATOM 1836 C C . SER A 1 233 ? 16.533 -19.883 21.715 1.00 61.03 233 SER A C 1
ATOM 1838 O O . SER A 1 233 ? 15.605 -19.211 21.253 1.00 61.03 233 SER A O 1
ATOM 1840 N N . LYS A 1 234 ? 17.201 -20.782 20.977 1.00 54.28 234 LYS A N 1
ATOM 1841 C CA . LYS A 1 234 ? 16.966 -21.028 19.539 1.00 54.28 234 LYS A CA 1
ATOM 1842 C C . LYS A 1 234 ? 15.482 -21.230 19.199 1.00 54.28 234 LYS A C 1
ATOM 1844 O O . LYS A 1 234 ? 15.015 -20.756 18.171 1.00 54.28 234 LYS A O 1
ATOM 1849 N N . VAL A 1 235 ? 14.728 -21.854 20.107 1.00 58.31 235 VAL A N 1
ATOM 1850 C CA . VAL A 1 235 ? 13.283 -22.103 19.973 1.00 58.31 235 VAL A CA 1
ATOM 1851 C C . VAL A 1 235 ? 12.459 -20.809 20.024 1.00 58.31 235 VAL A C 1
ATOM 1853 O O . VAL A 1 235 ? 11.536 -20.636 19.233 1.00 58.31 235 VAL A O 1
ATOM 1856 N N . LYS A 1 236 ? 12.804 -19.863 20.908 1.00 51.72 236 LYS A N 1
ATOM 1857 C CA . LYS A 1 236 ? 12.117 -18.562 20.999 1.00 51.72 236 LYS A CA 1
ATOM 1858 C C . LYS A 1 236 ? 12.443 -17.667 19.805 1.00 51.72 236 LYS A C 1
ATOM 1860 O O . LYS A 1 236 ? 11.561 -16.963 19.325 1.00 51.72 236 LYS A O 1
ATOM 1865 N N . CYS A 1 237 ? 13.676 -17.740 19.303 1.00 49.97 237 CYS A N 1
ATOM 1866 C CA . CYS A 1 237 ? 14.080 -17.038 18.086 1.00 49.97 237 CYS A CA 1
ATOM 1867 C C . CYS A 1 237 ? 13.323 -17.579 16.860 1.00 49.97 237 CYS A C 1
ATOM 1869 O O . CYS A 1 237 ? 12.699 -16.808 16.138 1.00 49.97 237 CYS A O 1
ATOM 1871 N N . ALA A 1 238 ? 13.259 -18.905 16.689 1.00 56.22 238 ALA A N 1
ATOM 1872 C CA . ALA A 1 238 ? 12.509 -19.538 15.603 1.00 56.22 238 ALA A CA 1
ATOM 1873 C C . ALA A 1 238 ? 11.001 -19.236 15.666 1.00 56.22 238 ALA A C 1
ATOM 1875 O O . ALA A 1 238 ? 10.398 -18.905 14.648 1.00 56.22 238 ALA A O 1
ATOM 1876 N N . GLY A 1 239 ? 10.398 -19.282 16.859 1.00 60.34 239 GLY A N 1
ATOM 1877 C CA . GLY A 1 239 ? 8.992 -18.919 17.052 1.00 60.34 239 GLY A CA 1
ATOM 1878 C C . GLY A 1 239 ? 8.705 -17.454 16.718 1.00 60.34 239 GLY A C 1
ATOM 1879 O O . GLY A 1 239 ? 7.693 -17.153 16.092 1.00 60.34 239 GLY A O 1
ATOM 1880 N N . TYR A 1 240 ? 9.616 -16.544 17.073 1.00 51.97 240 TYR A N 1
ATOM 1881 C CA . TYR A 1 240 ? 9.502 -15.127 16.733 1.00 51.97 240 TYR A CA 1
ATOM 1882 C C . TYR A 1 240 ? 9.653 -14.883 15.226 1.00 51.97 240 TYR A C 1
ATOM 1884 O O . TYR A 1 240 ? 8.822 -14.190 14.647 1.00 51.97 240 TYR A O 1
ATOM 1892 N N . ILE A 1 241 ? 10.648 -15.502 14.580 1.00 52.69 241 ILE A N 1
ATOM 1893 C CA . ILE A 1 241 ? 10.863 -15.412 13.127 1.00 52.69 241 ILE A CA 1
ATOM 1894 C C . ILE A 1 241 ? 9.650 -15.961 12.373 1.00 52.69 241 ILE A C 1
ATOM 1896 O O . ILE A 1 241 ? 9.145 -15.299 11.471 1.00 52.69 241 ILE A O 1
ATOM 1900 N N . CYS A 1 242 ? 9.139 -17.129 12.763 1.00 57.06 242 CYS A N 1
ATOM 1901 C CA . CYS A 1 242 ? 7.974 -17.739 12.128 1.00 57.06 242 CYS A CA 1
ATOM 1902 C C . CYS A 1 242 ? 6.722 -16.864 12.303 1.00 57.06 242 CYS A C 1
ATOM 1904 O O . CYS A 1 242 ? 6.025 -16.583 11.333 1.00 57.06 242 CYS A O 1
ATOM 1906 N N . ASN A 1 243 ? 6.489 -16.340 13.511 1.00 51.00 243 ASN A N 1
ATOM 1907 C CA . ASN A 1 243 ? 5.347 -15.474 13.791 1.00 51.00 243 ASN A CA 1
ATOM 1908 C C . ASN A 1 243 ? 5.430 -14.131 13.047 1.00 51.00 243 ASN A C 1
ATOM 1910 O O . ASN A 1 243 ? 4.433 -13.697 12.485 1.00 51.00 243 ASN A O 1
ATOM 1914 N N . GLN A 1 244 ? 6.604 -13.490 12.992 1.00 51.50 244 GLN A N 1
ATOM 1915 C CA . GLN A 1 244 ? 6.795 -12.242 12.242 1.00 51.50 244 GLN A CA 1
ATOM 1916 C C . GLN A 1 244 ? 6.716 -12.463 10.731 1.00 51.50 244 GLN A C 1
ATOM 1918 O O . GLN A 1 244 ? 6.112 -11.651 10.047 1.00 51.50 244 GLN A O 1
ATOM 1923 N N . THR A 1 245 ? 7.246 -13.571 10.207 1.00 47.78 245 THR A N 1
ATOM 1924 C CA . THR A 1 245 ? 7.140 -13.913 8.776 1.00 47.78 245 THR A CA 1
ATOM 1925 C C . THR A 1 245 ? 5.692 -14.194 8.388 1.00 47.78 245 THR A C 1
ATOM 1927 O O . THR A 1 245 ? 5.226 -13.728 7.355 1.00 47.78 245 THR A O 1
ATOM 1930 N N . PHE A 1 246 ? 4.952 -14.900 9.244 1.00 51.75 246 PHE A N 1
ATOM 1931 C CA . PHE A 1 246 ? 3.533 -15.170 9.051 1.00 51.75 246 PHE A CA 1
ATOM 1932 C C . PHE A 1 246 ? 2.706 -13.878 9.134 1.00 51.75 246 PHE A C 1
ATOM 1934 O O . PHE A 1 246 ? 1.933 -13.589 8.230 1.00 51.75 246 PHE A O 1
ATOM 1941 N N . LEU A 1 247 ? 2.910 -13.044 10.159 1.00 46.34 247 LEU A N 1
ATOM 1942 C CA . LEU A 1 247 ? 2.231 -11.748 10.292 1.00 46.34 247 LEU A CA 1
ATOM 1943 C C . LEU A 1 247 ? 2.578 -10.785 9.155 1.00 46.34 247 LEU A C 1
ATOM 1945 O O . LEU A 1 247 ? 1.672 -10.158 8.619 1.00 46.34 247 LEU A O 1
ATOM 1949 N N . ALA A 1 248 ? 3.847 -10.700 8.755 1.00 46.47 248 ALA A N 1
ATOM 1950 C CA . ALA A 1 248 ? 4.273 -9.906 7.610 1.00 46.47 248 ALA A CA 1
ATOM 1951 C C . ALA A 1 248 ? 3.610 -10.422 6.334 1.00 46.47 248 ALA A C 1
ATOM 1953 O O . ALA A 1 248 ? 2.995 -9.631 5.636 1.00 46.47 248 ALA A O 1
ATOM 1954 N N . ALA A 1 249 ? 3.606 -11.735 6.081 1.00 43.59 249 ALA A N 1
ATOM 1955 C CA . ALA A 1 249 ? 2.892 -12.313 4.947 1.00 43.59 249 ALA A CA 1
ATOM 1956 C C . ALA A 1 249 ? 1.403 -11.935 4.970 1.00 43.59 249 ALA A C 1
ATOM 1958 O O . ALA A 1 249 ? 0.893 -11.473 3.963 1.00 43.59 249 ALA A O 1
ATOM 1959 N N . PHE A 1 250 ? 0.712 -12.021 6.110 1.00 43.69 250 PHE A N 1
ATOM 1960 C CA . PHE A 1 250 ? -0.708 -11.655 6.223 1.00 43.69 250 PHE A CA 1
ATOM 1961 C C . PHE A 1 250 ? -1.002 -10.147 6.231 1.00 43.69 250 PHE A C 1
ATOM 1963 O O . PHE A 1 250 ? -2.159 -9.774 6.058 1.00 43.69 250 PHE A O 1
ATOM 1970 N N . VAL A 1 251 ? -0.004 -9.285 6.434 1.00 43.28 251 VAL A N 1
ATOM 1971 C CA . VAL A 1 251 ? -0.124 -7.814 6.351 1.00 43.28 251 VAL A CA 1
ATOM 1972 C C . VAL A 1 251 ? 0.275 -7.298 4.963 1.00 43.28 251 VAL A C 1
ATOM 1974 O O . VAL A 1 251 ? -0.307 -6.327 4.489 1.00 43.28 251 VAL A O 1
ATOM 1977 N N . ILE A 1 252 ? 1.191 -7.995 4.290 1.00 41.72 252 ILE A N 1
ATOM 1978 C CA . ILE A 1 252 ? 1.679 -7.732 2.929 1.00 41.72 252 ILE A CA 1
ATOM 1979 C C . ILE A 1 252 ? 0.717 -8.320 1.875 1.00 41.72 252 ILE A C 1
ATOM 1981 O O . ILE A 1 252 ? 0.398 -7.668 0.884 1.00 41.72 252 ILE A O 1
ATOM 1985 N N . LEU A 1 253 ? 0.164 -9.521 2.102 1.00 37.31 253 LEU A N 1
ATOM 1986 C CA . LEU A 1 253 ? -0.770 -10.204 1.184 1.00 37.31 253 LEU A CA 1
ATOM 1987 C C . LEU A 1 253 ? -2.112 -9.479 0.938 1.00 37.31 253 LEU A C 1
ATOM 1989 O O . LEU A 1 253 ? -2.667 -9.670 -0.142 1.00 37.31 253 LEU A O 1
ATOM 1993 N N . PRO A 1 254 ? -2.669 -8.661 1.858 1.00 42.78 254 PRO A N 1
ATOM 1994 C C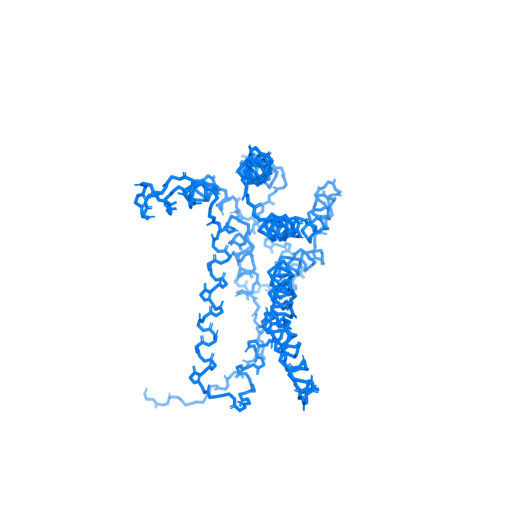A . PRO A 1 254 ? -3.832 -7.809 1.595 1.00 42.78 254 PRO A CA 1
ATOM 1995 C C . PRO A 1 254 ? -3.492 -6.459 0.945 1.00 42.78 254 PRO A C 1
ATOM 1997 O O . PRO A 1 254 ? -4.420 -5.741 0.576 1.00 42.78 254 PRO A O 1
ATOM 2000 N N . ASN A 1 255 ? -2.206 -6.158 0.707 1.00 41.88 255 ASN A N 1
ATOM 2001 C CA . ASN A 1 255 ? -1.734 -5.032 -0.111 1.00 41.88 255 ASN A CA 1
ATOM 2002 C C . ASN A 1 255 ? -1.162 -5.463 -1.501 1.00 41.88 255 ASN A C 1
ATOM 2004 O O . ASN A 1 255 ? -0.126 -4.953 -1.939 1.00 41.88 255 ASN A O 1
ATOM 2008 N N . PRO A 1 256 ? -1.770 -6.439 -2.215 1.00 38.47 256 PRO A N 1
ATOM 2009 C CA . PRO A 1 256 ? -1.027 -7.326 -3.107 1.00 38.47 256 PRO A CA 1
ATOM 2010 C C . PRO A 1 256 ? -0.579 -6.772 -4.467 1.00 38.47 256 PRO A C 1
ATOM 2012 O O . PRO A 1 256 ? 0.470 -7.225 -4.922 1.00 38.47 256 PRO A O 1
ATOM 2015 N N . PRO A 1 257 ? -1.259 -5.843 -5.171 1.00 43.38 257 PRO A N 1
ATOM 2016 C CA . PRO A 1 257 ? -0.858 -5.588 -6.550 1.00 43.38 257 PRO A CA 1
ATOM 2017 C C . PRO A 1 257 ? 0.398 -4.726 -6.666 1.00 43.38 257 PRO A C 1
ATOM 2019 O O . PRO A 1 257 ? 1.021 -4.747 -7.716 1.00 43.38 257 PRO A O 1
ATOM 2022 N N . PHE A 1 258 ? 0.788 -3.987 -5.622 1.00 40.12 258 PHE A N 1
ATOM 2023 C CA . PHE A 1 258 ? 1.921 -3.058 -5.693 1.00 40.12 258 PHE A CA 1
ATOM 2024 C C . PHE A 1 258 ? 3.192 -3.625 -5.049 1.00 40.12 258 PHE A C 1
ATOM 2026 O O . PHE A 1 258 ? 4.273 -3.517 -5.622 1.00 40.12 258 PHE A O 1
ATOM 2033 N N . GLU A 1 259 ? 3.070 -4.303 -3.904 1.00 40.53 259 GLU A N 1
ATOM 2034 C CA . GLU A 1 259 ? 4.219 -4.909 -3.220 1.00 40.53 259 GLU A CA 1
ATOM 2035 C C . GLU A 1 259 ? 4.716 -6.181 -3.913 1.00 40.53 259 GLU A C 1
ATOM 2037 O O . GLU A 1 259 ? 5.924 -6.380 -3.978 1.00 40.53 259 GLU A O 1
ATOM 2042 N N . PHE A 1 260 ? 3.836 -7.002 -4.505 1.00 43.34 260 PHE A N 1
ATOM 2043 C CA . PHE A 1 260 ? 4.261 -8.143 -5.330 1.00 43.34 260 PHE A CA 1
ATOM 2044 C C . PHE A 1 260 ? 4.985 -7.677 -6.600 1.00 43.34 260 PHE A C 1
ATOM 2046 O O . PHE A 1 260 ? 6.021 -8.230 -6.958 1.00 43.34 260 PHE A O 1
ATOM 2053 N N . LEU A 1 261 ? 4.492 -6.608 -7.235 1.00 43.47 261 LEU A N 1
ATOM 2054 C CA . LEU A 1 261 ? 5.124 -5.978 -8.396 1.00 43.47 261 LEU A CA 1
ATOM 2055 C C . LEU A 1 261 ? 6.522 -5.445 -8.039 1.00 43.47 261 LEU A C 1
ATOM 2057 O O . LEU A 1 261 ? 7.493 -5.759 -8.723 1.00 43.47 261 LEU A O 1
ATOM 2061 N N . LEU A 1 262 ? 6.642 -4.707 -6.929 1.00 44.19 262 LEU A N 1
ATOM 2062 C CA . LEU A 1 262 ? 7.914 -4.176 -6.429 1.00 44.19 262 LEU A CA 1
ATOM 2063 C C . LEU A 1 262 ? 8.867 -5.274 -5.948 1.00 44.19 262 LEU A C 1
ATOM 2065 O O . LEU A 1 262 ? 10.061 -5.165 -6.193 1.00 44.19 262 LEU A O 1
ATOM 2069 N N . LEU A 1 263 ? 8.374 -6.343 -5.316 1.00 41.50 263 LEU A N 1
ATOM 2070 C CA . LEU A 1 263 ? 9.179 -7.507 -4.934 1.00 41.50 263 LEU A CA 1
ATOM 2071 C C . LEU A 1 263 ? 9.667 -8.277 -6.159 1.00 41.50 263 LEU A C 1
ATOM 2073 O O . LEU A 1 263 ? 10.820 -8.687 -6.171 1.00 41.50 263 LEU A O 1
ATOM 2077 N N . CYS A 1 264 ? 8.856 -8.425 -7.209 1.00 44.81 264 CYS A N 1
ATOM 2078 C CA . CYS A 1 264 ? 9.301 -9.007 -8.474 1.00 44.81 264 CYS A CA 1
ATOM 2079 C C . CYS A 1 264 ? 10.333 -8.119 -9.184 1.00 44.81 264 CYS A C 1
ATOM 2081 O O . CYS A 1 264 ? 11.313 -8.644 -9.709 1.00 44.81 264 CYS A O 1
ATOM 2083 N N . MET A 1 265 ? 10.165 -6.792 -9.167 1.00 41.72 265 MET A N 1
ATOM 2084 C CA . MET A 1 265 ? 11.152 -5.849 -9.712 1.00 41.72 265 MET A CA 1
ATOM 2085 C C . MET A 1 265 ? 12.452 -5.859 -8.890 1.00 41.72 265 MET A C 1
ATOM 2087 O O . MET A 1 265 ? 13.540 -5.950 -9.453 1.00 41.72 265 MET A O 1
ATOM 2091 N N . HIS A 1 266 ? 12.351 -5.880 -7.561 1.00 39.12 266 HIS A N 1
ATOM 2092 C CA . HIS A 1 266 ? 13.488 -5.918 -6.644 1.00 39.12 266 HIS A CA 1
ATOM 2093 C C . HIS A 1 266 ? 14.224 -7.264 -6.676 1.00 39.12 266 HIS A C 1
ATOM 2095 O O . HIS A 1 266 ? 15.445 -7.285 -6.744 1.00 39.12 266 HIS A O 1
ATOM 2101 N N . GLN A 1 267 ? 13.521 -8.401 -6.696 1.00 37.25 267 GLN A N 1
ATOM 2102 C CA . GLN A 1 267 ? 14.141 -9.725 -6.827 1.00 37.25 267 GLN A CA 1
ATOM 2103 C C . GLN A 1 267 ? 14.799 -9.914 -8.196 1.00 37.25 267 GLN A C 1
ATOM 2105 O O . GLN A 1 267 ? 15.857 -10.528 -8.258 1.00 37.25 267 GLN A O 1
ATOM 2110 N N . LYS A 1 268 ? 14.249 -9.344 -9.276 1.00 43.56 268 LYS A N 1
ATOM 2111 C CA . LYS A 1 268 ? 14.916 -9.332 -10.590 1.00 43.56 268 LYS A CA 1
ATOM 2112 C C . LYS A 1 268 ? 16.136 -8.398 -10.636 1.00 43.56 268 LYS A C 1
ATOM 2114 O O . LYS A 1 268 ? 17.093 -8.708 -11.339 1.00 43.56 268 LYS A O 1
ATOM 2119 N N . MET A 1 269 ? 16.147 -7.319 -9.849 1.00 35.47 269 MET A N 1
ATOM 2120 C CA . MET A 1 269 ? 17.322 -6.454 -9.652 1.00 35.47 269 MET A CA 1
ATOM 2121 C C . MET A 1 269 ? 18.401 -7.093 -8.758 1.00 35.47 269 MET A C 1
ATOM 2123 O O . MET A 1 269 ? 19.591 -6.909 -8.994 1.00 35.47 269 MET A O 1
ATOM 2127 N N . VAL A 1 270 ? 18.007 -7.861 -7.738 1.00 33.00 270 VAL A N 1
ATOM 2128 C CA . VAL A 1 270 ? 18.924 -8.481 -6.762 1.00 33.00 270 VAL A CA 1
ATOM 2129 C C . VAL A 1 270 ? 19.437 -9.847 -7.234 1.00 33.00 270 VAL A C 1
ATOM 2131 O O . VAL A 1 270 ? 20.563 -10.214 -6.920 1.00 33.00 270 VAL A O 1
ATOM 2134 N N . ALA A 1 271 ? 18.694 -10.577 -8.070 1.00 32.97 271 ALA A N 1
ATOM 2135 C CA . ALA A 1 271 ? 19.155 -11.842 -8.654 1.00 32.97 271 ALA A CA 1
ATOM 2136 C C . ALA A 1 271 ? 20.332 -11.689 -9.644 1.00 32.97 271 ALA A C 1
ATOM 2138 O O . ALA A 1 271 ? 20.894 -12.697 -10.058 1.00 32.97 271 ALA A O 1
ATOM 2139 N N . ASN A 1 272 ? 20.733 -10.457 -9.984 1.00 42.41 272 ASN A N 1
ATOM 2140 C CA . ASN A 1 272 ? 21.875 -10.153 -10.856 1.00 42.41 272 ASN A CA 1
ATOM 2141 C C . ASN A 1 272 ? 23.043 -9.447 -10.143 1.00 42.41 272 ASN A C 1
ATOM 2143 O O . ASN A 1 272 ? 23.964 -8.975 -10.804 1.00 42.41 272 ASN A O 1
ATOM 2147 N N . THR A 1 273 ? 23.055 -9.376 -8.807 1.00 33.34 273 THR A N 1
ATOM 2148 C CA . THR A 1 273 ? 24.254 -8.932 -8.079 1.00 33.34 273 THR A CA 1
ATOM 2149 C C . THR A 1 273 ? 25.146 -10.130 -7.746 1.00 33.34 273 THR A C 1
ATOM 2151 O O . THR A 1 273 ? 24.879 -10.892 -6.817 1.00 33.34 273 THR A O 1
ATOM 2154 N N . GLU A 1 274 ? 26.253 -10.284 -8.479 1.00 36.59 274 GLU A N 1
ATOM 2155 C CA . GLU A 1 274 ? 27.374 -11.131 -8.056 1.00 36.59 274 GLU A CA 1
ATOM 2156 C C . GLU A 1 274 ? 28.017 -10.541 -6.788 1.00 36.59 274 GLU A C 1
ATOM 2158 O O . GLU A 1 274 ? 28.977 -9.769 -6.820 1.00 36.59 274 GLU A O 1
ATOM 2163 N N . SER A 1 275 ? 27.478 -10.901 -5.623 1.00 30.02 275 SER A N 1
ATOM 2164 C CA . SER A 1 275 ? 28.120 -10.630 -4.340 1.00 30.02 275 SER A CA 1
ATOM 2165 C C . SER A 1 275 ? 29.377 -11.494 -4.193 1.00 30.02 275 SER A C 1
ATOM 2167 O O . SER A 1 275 ? 29.311 -12.710 -4.010 1.00 30.02 275 SER A O 1
ATOM 2169 N N . ARG A 1 276 ? 30.533 -10.823 -4.218 1.00 34.34 276 ARG A N 1
ATOM 2170 C CA . ARG A 1 276 ? 31.914 -11.295 -4.002 1.00 34.34 276 ARG A CA 1
ATOM 2171 C C . ARG A 1 276 ? 32.203 -11.881 -2.602 1.00 34.34 276 ARG A C 1
ATOM 2173 O O . ARG A 1 276 ? 33.215 -11.568 -1.979 1.00 34.34 276 ARG A O 1
ATOM 2180 N N . THR A 1 277 ? 31.383 -12.798 -2.105 1.00 29.84 277 THR A N 1
ATOM 2181 C CA . THR A 1 277 ? 31.721 -13.624 -0.933 1.00 29.84 277 THR A CA 1
ATOM 2182 C C . THR A 1 277 ? 31.885 -15.075 -1.350 1.00 29.84 277 THR A C 1
ATOM 2184 O O . THR A 1 277 ? 30.954 -15.872 -1.292 1.00 29.84 277 THR A O 1
ATOM 2187 N N . ARG A 1 278 ? 33.121 -15.402 -1.752 1.00 30.77 278 ARG A N 1
ATOM 2188 C CA . ARG A 1 278 ? 33.662 -16.765 -1.793 1.00 30.77 278 ARG A CA 1
ATOM 2189 C C . ARG A 1 278 ? 33.372 -17.467 -0.462 1.00 30.77 278 ARG A C 1
ATOM 2191 O O . ARG A 1 278 ? 34.006 -17.152 0.544 1.00 30.77 278 ARG A O 1
ATOM 2198 N N . LEU A 1 279 ? 32.490 -18.462 -0.476 1.00 31.84 279 LEU A N 1
ATOM 2199 C CA . LEU A 1 279 ? 32.641 -19.611 0.408 1.00 31.84 279 LEU A CA 1
ATOM 2200 C C . LEU A 1 279 ? 33.572 -20.595 -0.298 1.00 31.84 279 LEU A C 1
ATOM 2202 O O . LEU A 1 279 ? 33.326 -21.021 -1.421 1.00 31.84 279 LEU A O 1
ATOM 2206 N N . SER A 1 280 ? 34.692 -20.850 0.369 1.00 35.56 280 SER A N 1
ATOM 2207 C CA . SER A 1 280 ? 35.735 -21.800 0.003 1.00 35.56 280 SER A CA 1
ATOM 2208 C C . SER A 1 280 ? 35.149 -23.142 -0.432 1.00 35.56 280 SER A C 1
ATOM 2210 O O . SER A 1 280 ? 34.551 -23.846 0.379 1.00 35.56 280 SER A O 1
ATOM 2212 N N . GLU A 1 281 ? 35.437 -23.542 -1.665 1.00 43.19 281 GLU A N 1
ATOM 2213 C CA . GLU A 1 281 ? 35.316 -24.922 -2.115 1.00 43.19 281 GLU A CA 1
ATOM 2214 C C . GLU A 1 281 ? 36.406 -25.751 -1.417 1.00 43.19 281 GLU A C 1
ATOM 2216 O O . GLU A 1 281 ? 37.554 -25.851 -1.850 1.00 43.19 281 GLU A O 1
ATOM 2221 N N . ARG A 1 282 ? 36.066 -26.293 -0.247 1.00 45.28 282 ARG A N 1
ATOM 2222 C CA . ARG A 1 282 ? 36.788 -27.416 0.342 1.00 45.28 282 ARG A CA 1
ATOM 2223 C C . ARG A 1 282 ? 35.788 -28.496 0.720 1.00 45.28 282 ARG A C 1
ATOM 2225 O O . ARG A 1 282 ? 34.876 -28.263 1.508 1.00 45.28 282 ARG A O 1
ATOM 2232 N N . THR A 1 283 ? 36.109 -29.697 0.242 1.00 44.62 283 THR A N 1
ATOM 2233 C CA . THR A 1 283 ? 35.609 -31.022 0.642 1.00 44.62 283 THR A CA 1
ATOM 2234 C C . THR A 1 283 ? 34.300 -31.505 0.011 1.00 44.62 283 THR A C 1
ATOM 2236 O O . THR A 1 283 ? 33.240 -31.459 0.618 1.00 44.62 283 THR A O 1
ATOM 2239 N N . SER A 1 284 ? 34.428 -32.137 -1.158 1.00 31.38 284 SER A N 1
ATOM 2240 C CA . SER A 1 284 ? 33.834 -33.459 -1.382 1.00 31.38 284 SER A CA 1
ATOM 2241 C C . SER A 1 284 ? 34.707 -34.234 -2.367 1.00 31.38 284 SER A C 1
ATOM 2243 O O . SER A 1 284 ? 34.597 -34.088 -3.579 1.00 31.38 284 SER A O 1
ATOM 2245 N N . LYS A 1 285 ? 35.640 -35.015 -1.812 1.00 48.03 285 LYS A N 1
ATOM 2246 C CA . LYS A 1 285 ? 36.060 -36.268 -2.434 1.00 48.03 285 LYS A CA 1
ATOM 2247 C C . LYS A 1 285 ? 34.959 -37.277 -2.122 1.00 48.03 285 LYS A C 1
ATOM 2249 O O . LYS A 1 285 ? 34.793 -37.594 -0.944 1.00 48.03 285 LYS A O 1
ATOM 2254 N N . LEU A 1 286 ? 34.267 -37.746 -3.153 1.00 40.75 286 LEU A N 1
ATOM 2255 C CA . LEU A 1 286 ? 33.718 -39.096 -3.298 1.00 40.75 286 LEU A CA 1
ATOM 2256 C C . LEU A 1 286 ? 33.258 -39.270 -4.743 1.00 40.75 286 LEU A C 1
ATOM 2258 O O . LEU A 1 286 ? 32.459 -38.423 -5.197 1.00 40.75 286 LEU A O 1
#

Nearest PDB structures (foldseek):
  2ykt-assembly1_A-2  TM=2.496E-01  e=5.945E+00  Homo sapiens

Secondary structure (DSSP, 8-state):
--SSGGG-TTS-HHHHHHHHHHHHHHHHHHHGGGGG--EE-HHHHHHHHHHHT--TT-----EE--SS-BTTB---HHHHIIIIIHHHHHHHHHHHHHHHHHHHHHHHH--S---HHHHHHHHHHHHHHHHHHHHHHHHHHHHHHHHHHHHHHT---HHHHHHHHHHHHHHHHHHHHHHHHHHHHHHTTS---S-SS--SSHHHHHHHHHHHHHHTTSHHHHHHHHH---SS-HHHHHHHHHHHHHHHHHHHTTSHHHHHHHHHHHHHHHTT--------------